Protein AF-A0A0K8VJP7-F1 (afdb_monomer_lite)

Foldseek 3Di:
DVVVVVVVVVVVVVVVVVVVVVVVVVVVVVVCCVCVVPPDPPVVLVVLVVVLVVVVVVLVVLVVVLVVLVVVLVVLVVVQVCCCPVVVDDDDVVSVVVSVVSVVVSVVSVVVSVVVVVVSVVSVVVSVVVVVVVVVVVVVCVVVVVVVVVVVLVVVLVVVVVVVVVVVVVVVVVVPDPDPDDDDDDDDDPPDPPPPVPPPPPDDDPVSVCSNPVPVPDD

pLDDT: mean 80.49, std 19.99, range [33.22, 98.81]

Sequence (219 aa):
MEVRTLRRLSQAQAVAVREDIKGTFMRIRATLLASSGTFWGSHQGDQDATRISREEELYKQEVIRLEKDLSDLEASVETLRGEVINRRTRVNMTAVEDMALVLSRASKTVAELKMKFPGLSNGLRCMLSSEMERVVREEKFLKEEPDRLESALRRCKKLTGTLVTLKRLASVQEQRLPPNEPQINEEPPRSAEISNADKFNWRWSSNFKEAITDQSQHP

Radius of gyration: 40.87 Å; chains: 1; bounding box: 101×25×108 Å

Organism: Bactrocera latifrons (NCBI:txid174628)

Secondary structure (DSSP, 8-state):
-HHHHHHHHHHHHHHHHHHHHHHHHHHHHHHHHHHHTTTTTHHHHHHHHHHHHHHHHHHHHHHHHHHHHHHHHHHHHHHHHHHHHHH-PPP-HHHHHHHHHHHHHHHHHHHHHHHHHHHHHHHHHHHHHHHHHHHHHHHHHHHHHHHHHHHHHHHHHHHHHHHHHHHHHHHHHHHHSPP-----SS---------TTTTT-----HHHHHHHHGGG---

InterPro d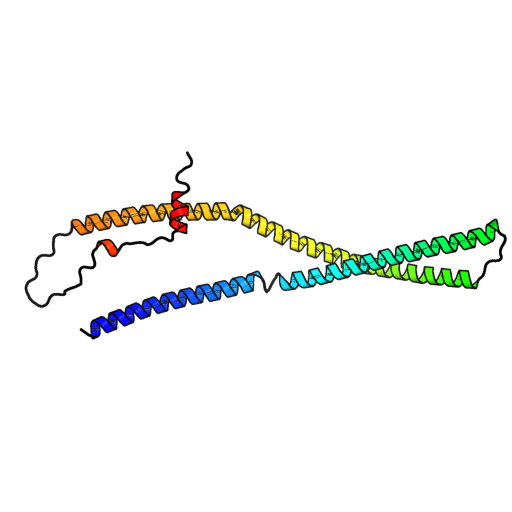omains:
  IPR051825 SRC Kinase Signaling Inhibitor [PTHR22741] (1-191)

Structure (mmCIF, N/CA/C/O backbone):
data_AF-A0A0K8VJP7-F1
#
_entry.id   AF-A0A0K8VJP7-F1
#
loop_
_atom_site.group_PDB
_atom_site.id
_atom_site.type_symbol
_atom_site.label_atom_id
_atom_site.label_alt_id
_atom_site.label_comp_id
_atom_site.label_asym_id
_atom_site.label_entity_id
_atom_site.label_seq_id
_atom_site.pdbx_PDB_ins_code
_atom_si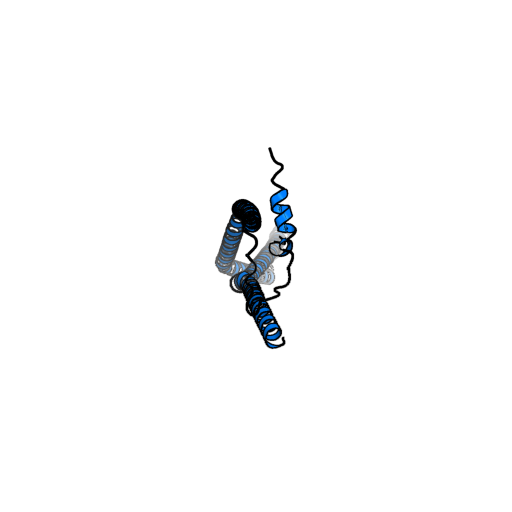te.Cartn_x
_atom_site.Cartn_y
_atom_site.Cartn_z
_atom_site.occupancy
_atom_site.B_iso_or_equiv
_atom_site.auth_seq_id
_atom_site.auth_comp_id
_atom_site.auth_asym_id
_atom_site.auth_atom_id
_atom_site.pdbx_PDB_model_num
ATOM 1 N N . MET A 1 1 ? 65.497 -11.861 -44.498 1.00 53.72 1 MET A N 1
ATOM 2 C CA . MET A 1 1 ? 64.102 -12.352 -44.357 1.00 53.72 1 MET A CA 1
ATOM 3 C C . MET A 1 1 ? 63.487 -12.032 -42.992 1.00 53.72 1 MET A C 1
ATOM 5 O O . MET A 1 1 ? 62.302 -11.729 -42.945 1.00 53.72 1 MET A O 1
ATOM 9 N N . GLU A 1 2 ? 64.272 -12.006 -41.914 1.00 59.84 2 GLU A N 1
ATOM 10 C CA . GLU A 1 2 ? 63.789 -11.867 -40.526 1.00 59.84 2 GLU A CA 1
ATOM 11 C C . GLU A 1 2 ? 63.181 -10.499 -40.166 1.00 59.84 2 GLU A C 1
ATOM 13 O O . GLU A 1 2 ? 62.204 -10.416 -39.432 1.00 59.84 2 GLU A O 1
ATOM 18 N N . VAL A 1 3 ? 63.682 -9.395 -40.727 1.00 61.06 3 VAL A N 1
ATOM 19 C CA . VAL A 1 3 ? 63.168 -8.049 -40.392 1.00 61.06 3 VAL A CA 1
ATOM 20 C C . VAL A 1 3 ? 61.737 -7.824 -40.910 1.00 61.06 3 VAL A C 1
ATOM 22 O O . VAL A 1 3 ? 60.934 -7.133 -40.284 1.00 61.06 3 VAL A O 1
ATOM 25 N N . ARG A 1 4 ? 61.379 -8.433 -42.049 1.00 64.44 4 ARG A N 1
ATOM 26 C CA . ARG A 1 4 ? 60.028 -8.331 -42.631 1.00 64.44 4 ARG A CA 1
ATOM 27 C C . ARG A 1 4 ? 59.019 -9.190 -41.868 1.00 64.44 4 ARG A C 1
ATOM 29 O O . ARG A 1 4 ? 57.892 -8.747 -41.653 1.00 64.44 4 ARG A O 1
ATOM 36 N N . THR A 1 5 ? 59.424 -10.379 -41.422 1.00 72.56 5 THR A N 1
ATOM 37 C CA . THR A 1 5 ? 58.590 -11.234 -40.566 1.00 72.56 5 THR A CA 1
ATOM 38 C C . THR A 1 5 ? 58.377 -10.595 -39.195 1.00 72.56 5 THR A C 1
ATOM 40 O O . THR A 1 5 ? 57.237 -10.556 -38.733 1.00 72.56 5 THR A O 1
ATOM 43 N N . LEU A 1 6 ? 59.413 -9.982 -38.612 1.00 73.75 6 LEU A N 1
ATOM 44 C CA . LEU A 1 6 ? 59.322 -9.217 -37.362 1.00 73.75 6 LEU A CA 1
ATOM 45 C C . LEU A 1 6 ? 58.349 -8.035 -37.461 1.00 73.75 6 LEU A C 1
ATOM 47 O O . LEU A 1 6 ? 57.495 -7.866 -36.594 1.00 73.75 6 LEU A O 1
ATOM 51 N N . ARG A 1 7 ? 58.408 -7.243 -38.540 1.00 75.25 7 ARG A N 1
ATOM 52 C CA . ARG A 1 7 ? 57.467 -6.125 -38.749 1.00 75.25 7 ARG A CA 1
ATOM 53 C C . ARG A 1 7 ? 56.023 -6.596 -38.908 1.00 75.25 7 ARG A C 1
ATOM 55 O O . ARG A 1 7 ? 55.122 -5.984 -38.342 1.00 75.25 7 ARG A O 1
ATOM 62 N N . ARG A 1 8 ? 55.795 -7.695 -39.635 1.00 72.81 8 ARG A N 1
ATOM 63 C CA . ARG A 1 8 ? 54.450 -8.260 -39.814 1.00 72.81 8 ARG A CA 1
ATOM 64 C C . ARG A 1 8 ? 53.894 -8.816 -38.505 1.00 72.81 8 ARG A C 1
ATOM 66 O O . ARG A 1 8 ? 52.719 -8.613 -38.215 1.00 72.81 8 ARG A O 1
ATOM 73 N N . LEU A 1 9 ? 54.742 -9.469 -37.710 1.00 73.06 9 LEU A N 1
ATOM 74 C CA . LEU A 1 9 ? 54.385 -9.955 -36.380 1.00 73.06 9 LEU A CA 1
ATOM 75 C C . LEU A 1 9 ? 54.037 -8.791 -35.443 1.00 73.06 9 LEU A C 1
ATOM 77 O O . LEU A 1 9 ? 52.988 -8.822 -34.810 1.00 73.06 9 LEU A O 1
ATOM 81 N N . SER A 1 10 ? 54.847 -7.730 -35.433 1.00 80.81 10 SER A N 1
ATOM 82 C CA . SER A 1 10 ? 54.595 -6.519 -34.642 1.00 80.81 10 SER A CA 1
ATOM 83 C C . SER A 1 10 ? 53.299 -5.808 -35.054 1.00 80.81 10 SER A C 1
ATOM 85 O O . SER A 1 10 ? 52.503 -5.423 -34.199 1.00 80.81 10 SER A O 1
ATOM 87 N N . GLN A 1 11 ? 53.024 -5.687 -36.356 1.00 76.62 11 GLN A N 1
ATOM 88 C CA . GLN A 1 11 ? 51.788 -5.071 -36.845 1.00 76.62 11 GLN A CA 1
ATOM 89 C C . GLN A 1 11 ? 50.550 -5.917 -36.512 1.00 76.62 11 GLN A C 1
ATOM 91 O O . GLN A 1 11 ? 49.524 -5.360 -36.117 1.00 76.62 11 GLN A O 1
ATOM 96 N N . ALA A 1 12 ? 50.645 -7.245 -36.627 1.00 75.44 12 ALA A N 1
ATOM 97 C CA . ALA A 1 12 ? 49.579 -8.164 -36.234 1.00 75.44 12 ALA A CA 1
ATOM 98 C C . ALA A 1 12 ? 49.318 -8.110 -34.721 1.00 75.44 12 ALA A C 1
ATOM 100 O O . ALA A 1 12 ? 48.164 -8.010 -34.307 1.00 75.44 12 ALA A O 1
ATOM 101 N N . GLN A 1 13 ? 50.377 -8.072 -33.907 1.00 74.25 13 GLN A N 1
ATOM 102 C CA . GLN A 1 13 ? 50.275 -7.853 -32.464 1.00 74.25 13 GLN A CA 1
ATOM 103 C C . GLN A 1 13 ? 49.615 -6.505 -32.149 1.00 74.25 13 GLN A C 1
ATOM 105 O O . GLN A 1 13 ? 48.711 -6.453 -31.326 1.00 74.25 13 GLN A O 1
ATOM 110 N N . ALA A 1 14 ? 49.975 -5.425 -32.848 1.00 79.00 14 ALA A N 1
ATOM 111 C CA . ALA A 1 14 ? 49.369 -4.112 -32.630 1.00 79.00 14 ALA A CA 1
ATOM 112 C C . ALA A 1 14 ? 47.869 -4.067 -32.983 1.00 79.00 14 ALA A C 1
ATOM 114 O O . ALA A 1 14 ? 47.107 -3.346 -32.340 1.00 79.00 14 ALA A O 1
ATOM 115 N N . VAL A 1 15 ? 47.428 -4.811 -34.004 1.00 77.19 15 VAL A N 1
ATOM 116 C CA . VAL A 1 15 ? 45.999 -4.948 -34.337 1.00 77.19 15 VAL A CA 1
ATOM 117 C C . VAL A 1 15 ? 45.275 -5.763 -33.267 1.00 77.19 15 VAL A C 1
ATOM 119 O O . VAL A 1 15 ? 44.234 -5.315 -32.794 1.00 77.19 15 VAL A O 1
ATOM 122 N N . ALA A 1 16 ? 45.841 -6.900 -32.854 1.00 78.06 16 ALA A N 1
ATOM 123 C CA . ALA A 1 16 ? 45.273 -7.744 -31.803 1.00 78.06 16 ALA A CA 1
ATOM 124 C C . ALA A 1 16 ? 45.102 -6.963 -30.492 1.00 78.06 16 ALA A C 1
ATOM 126 O O . ALA A 1 16 ? 44.007 -6.918 -29.943 1.00 78.06 16 ALA A O 1
ATOM 127 N N . VAL A 1 17 ? 46.132 -6.217 -30.080 1.00 82.81 17 VAL A N 1
ATOM 128 C CA . VAL A 1 17 ? 46.088 -5.351 -28.893 1.00 82.81 17 VAL A CA 1
ATOM 129 C C . VAL A 1 17 ? 44.978 -4.301 -28.999 1.00 82.81 17 VAL A C 1
ATOM 131 O O . VAL A 1 17 ? 44.272 -4.055 -28.024 1.00 82.81 17 VAL A O 1
ATOM 134 N N . ARG A 1 18 ? 44.764 -3.683 -30.170 1.00 82.12 18 ARG A N 1
ATOM 135 C CA . ARG A 1 18 ? 43.674 -2.703 -30.346 1.00 82.12 18 ARG A CA 1
ATOM 136 C C . ARG A 1 18 ? 42.287 -3.330 -30.214 1.00 82.12 18 ARG A C 1
ATOM 138 O O . ARG A 1 18 ? 41.394 -2.687 -29.663 1.00 82.12 18 ARG A O 1
ATOM 145 N N . GLU A 1 19 ? 42.098 -4.542 -30.717 1.00 85.06 19 GLU A N 1
ATOM 146 C CA . GLU A 1 19 ? 40.823 -5.253 -30.593 1.00 85.06 19 GLU A CA 1
ATOM 147 C C . GLU A 1 19 ? 40.594 -5.760 -29.163 1.00 85.06 19 GLU A C 1
ATOM 149 O O . GLU A 1 19 ? 39.488 -5.611 -28.643 1.00 85.06 19 GLU A O 1
ATOM 154 N N . ASP A 1 20 ? 41.640 -6.210 -28.469 1.00 83.62 20 ASP A N 1
ATOM 155 C CA . ASP A 1 20 ? 41.572 -6.568 -27.048 1.00 83.62 20 ASP A CA 1
ATOM 156 C C . ASP A 1 20 ? 41.228 -5.358 -26.168 1.00 83.62 20 ASP A C 1
ATOM 158 O O . ASP A 1 20 ? 40.404 -5.462 -25.255 1.00 83.62 20 ASP A O 1
ATOM 162 N N . ILE A 1 21 ? 41.787 -4.179 -26.471 1.00 88.50 21 ILE A N 1
ATOM 163 C CA . ILE A 1 21 ? 41.443 -2.921 -25.790 1.00 88.50 21 ILE A CA 1
ATOM 164 C C . ILE A 1 21 ? 39.969 -2.571 -26.023 1.00 88.50 21 ILE A C 1
ATOM 166 O O . ILE A 1 21 ? 39.260 -2.256 -25.066 1.00 88.50 21 ILE A O 1
ATOM 170 N N . LYS A 1 22 ? 39.472 -2.658 -27.264 1.00 83.62 22 LYS A N 1
ATOM 171 C CA . LYS A 1 22 ? 38.049 -2.414 -27.566 1.00 83.62 22 LYS A CA 1
ATOM 172 C C . LYS A 1 22 ? 37.135 -3.425 -26.876 1.00 83.62 22 LYS A C 1
ATOM 174 O O . LYS A 1 22 ? 36.108 -3.029 -26.329 1.00 83.62 22 LYS A O 1
ATOM 179 N N . GLY A 1 23 ? 37.502 -4.705 -26.872 1.00 84.69 23 GLY A N 1
ATOM 180 C CA . GLY A 1 23 ? 36.764 -5.766 -26.189 1.00 84.69 23 GLY A CA 1
ATOM 181 C C . GLY A 1 23 ? 36.727 -5.554 -24.676 1.00 84.69 23 GLY A C 1
ATOM 182 O O . GLY A 1 23 ? 35.675 -5.697 -24.053 1.00 84.69 23 GLY A O 1
ATOM 183 N N . THR A 1 24 ? 37.844 -5.122 -24.091 1.00 88.25 24 THR A N 1
ATOM 184 C CA . THR A 1 24 ? 37.936 -4.761 -22.671 1.00 88.25 24 THR A CA 1
ATOM 185 C C . THR A 1 24 ? 37.097 -3.525 -22.362 1.00 88.25 24 THR A C 1
ATOM 187 O O . THR A 1 24 ? 36.350 -3.535 -21.391 1.00 88.25 24 THR A O 1
ATOM 190 N N . PHE A 1 25 ? 37.125 -2.498 -23.215 1.00 82.25 25 PHE A N 1
ATOM 191 C CA . PHE A 1 25 ? 36.279 -1.312 -23.074 1.00 82.25 25 PHE A CA 1
ATOM 192 C C . PHE A 1 25 ? 34.788 -1.658 -23.153 1.00 82.25 25 PHE A C 1
ATOM 194 O O . PHE A 1 25 ? 34.009 -1.206 -22.319 1.00 82.25 25 PHE A O 1
ATOM 201 N N . MET A 1 26 ? 34.389 -2.500 -24.109 1.00 82.19 26 MET A N 1
ATOM 202 C CA . MET A 1 26 ? 33.021 -3.015 -24.219 1.00 82.19 26 MET A CA 1
ATOM 203 C C . MET A 1 26 ? 32.618 -3.805 -22.972 1.00 82.19 26 MET A C 1
ATOM 205 O O . MET A 1 26 ? 31.507 -3.631 -22.488 1.00 82.19 26 MET A O 1
ATOM 209 N N . ARG A 1 27 ? 33.518 -4.628 -22.419 1.00 80.31 27 ARG A N 1
ATOM 210 C CA . ARG A 1 27 ? 33.272 -5.398 -21.192 1.00 80.31 27 ARG A CA 1
ATOM 211 C C . ARG A 1 27 ? 33.138 -4.489 -19.971 1.00 80.31 27 ARG A C 1
ATOM 213 O O . ARG A 1 27 ? 32.176 -4.634 -19.235 1.00 80.31 27 ARG A O 1
ATOM 220 N N . ILE A 1 28 ? 34.033 -3.514 -19.804 1.00 82.25 28 ILE A N 1
ATOM 221 C CA . ILE A 1 28 ? 33.954 -2.495 -18.745 1.00 82.25 28 ILE A CA 1
ATOM 222 C C . ILE A 1 28 ? 32.648 -1.715 -18.873 1.00 82.25 28 ILE A C 1
ATOM 224 O O . ILE A 1 28 ? 31.934 -1.557 -17.892 1.00 82.25 28 ILE A O 1
ATOM 228 N N . ARG A 1 29 ? 32.298 -1.274 -20.084 1.00 79.69 29 ARG A N 1
ATOM 229 C CA . ARG A 1 29 ? 31.047 -0.570 -20.355 1.00 79.69 29 ARG A CA 1
ATOM 230 C C . ARG A 1 29 ? 29.833 -1.455 -20.069 1.00 79.69 29 ARG A C 1
ATOM 232 O O . ARG A 1 29 ? 28.900 -0.975 -19.448 1.00 79.69 29 ARG A O 1
ATOM 239 N N . ALA A 1 30 ? 29.840 -2.729 -20.452 1.00 75.00 30 ALA A N 1
ATOM 240 C CA . ALA A 1 30 ? 28.761 -3.668 -20.147 1.00 75.00 30 ALA A CA 1
ATOM 241 C C . ALA A 1 30 ? 28.621 -3.905 -18.637 1.00 75.00 30 ALA A C 1
ATOM 243 O O . ALA A 1 30 ? 27.511 -3.833 -18.124 1.00 75.00 30 ALA A O 1
ATOM 244 N N . THR A 1 31 ? 29.726 -4.093 -17.910 1.00 78.62 31 THR A N 1
ATOM 245 C CA . THR A 1 31 ? 29.728 -4.210 -16.444 1.00 78.62 31 THR A CA 1
ATOM 246 C C . THR A 1 31 ? 29.253 -2.918 -15.781 1.00 78.62 31 THR A C 1
ATOM 248 O O . THR A 1 31 ? 28.459 -2.969 -14.849 1.00 78.62 31 THR A O 1
ATOM 251 N N . LEU A 1 32 ? 29.674 -1.753 -16.282 1.00 73.50 32 LEU A N 1
ATOM 252 C CA . LEU A 1 32 ? 29.217 -0.452 -15.797 1.00 73.50 32 LEU A CA 1
ATOM 253 C C . LEU A 1 32 ? 27.748 -0.201 -16.119 1.00 73.50 32 LEU A C 1
ATOM 255 O O . LEU A 1 32 ? 27.087 0.384 -15.281 1.00 73.50 32 LEU A O 1
ATOM 259 N N . LEU A 1 33 ? 27.210 -0.626 -17.266 1.00 70.38 33 LEU A N 1
ATOM 260 C CA . LEU A 1 33 ? 25.776 -0.520 -17.559 1.00 70.38 33 LEU A CA 1
ATOM 261 C C . LEU A 1 33 ? 24.951 -1.537 -16.760 1.00 70.38 33 LEU A C 1
ATOM 263 O O . LEU A 1 33 ? 23.894 -1.174 -16.262 1.00 70.38 33 LEU A O 1
ATOM 267 N N . ALA A 1 34 ? 25.435 -2.767 -16.578 1.00 63.66 34 ALA A N 1
ATOM 268 C CA . ALA A 1 34 ? 24.793 -3.769 -15.724 1.00 63.66 34 ALA A CA 1
ATOM 269 C C . ALA A 1 34 ? 24.780 -3.327 -14.250 1.00 63.66 34 ALA A C 1
ATOM 271 O O . ALA A 1 34 ? 23.805 -3.545 -13.535 1.00 63.66 34 ALA A O 1
ATOM 272 N N . SER A 1 35 ? 25.842 -2.644 -13.815 1.00 55.84 35 SER A N 1
ATOM 273 C CA . SER A 1 35 ? 25.933 -2.025 -12.495 1.00 55.84 35 SER A CA 1
ATOM 274 C C . SER A 1 35 ? 25.093 -0.740 -12.419 1.00 55.84 35 SER A C 1
ATOM 276 O O . SER A 1 35 ? 24.285 -0.593 -11.516 1.00 55.84 35 SER A O 1
ATOM 278 N N . SER A 1 36 ? 25.164 0.164 -13.397 1.00 50.22 36 SER A N 1
ATOM 279 C CA . SER A 1 36 ? 24.475 1.470 -13.365 1.00 50.22 36 SER A CA 1
ATOM 280 C C . SER A 1 36 ? 22.973 1.387 -13.638 1.00 50.22 36 SER A C 1
ATOM 282 O O . SER A 1 36 ? 22.233 2.227 -13.139 1.00 50.22 36 SER A O 1
ATOM 284 N N . GLY A 1 37 ? 22.508 0.380 -14.382 1.00 49.81 37 GLY A N 1
ATOM 285 C CA . GLY A 1 37 ? 21.081 0.111 -14.586 1.00 49.81 37 GLY A CA 1
ATOM 286 C C . GLY A 1 37 ? 20.385 -0.472 -13.353 1.00 49.81 37 GLY A C 1
ATOM 287 O O . GLY A 1 37 ? 19.165 -0.414 -13.270 1.00 49.81 37 GLY A O 1
ATOM 288 N N . THR A 1 38 ? 21.155 -0.974 -12.379 1.00 51.88 38 THR A N 1
ATOM 289 C CA . THR A 1 38 ? 20.629 -1.752 -11.243 1.00 51.88 38 THR A CA 1
ATOM 290 C C . THR A 1 38 ? 20.987 -1.146 -9.874 1.00 51.88 38 THR A C 1
ATOM 292 O O . THR A 1 38 ? 20.250 -1.320 -8.910 1.00 51.88 38 THR A O 1
ATOM 295 N N . PHE A 1 39 ? 22.087 -0.394 -9.750 1.00 45.75 39 PHE A N 1
ATOM 296 C CA . PHE A 1 39 ? 22.708 -0.118 -8.444 1.00 45.75 39 PHE A CA 1
ATOM 297 C C . PHE A 1 39 ? 22.295 1.201 -7.764 1.00 45.75 39 PHE A C 1
ATOM 299 O O . PHE A 1 39 ? 22.153 1.212 -6.548 1.00 45.75 39 PHE A O 1
ATOM 306 N N . TRP A 1 40 ? 22.053 2.300 -8.489 1.00 46.91 40 TRP A N 1
ATOM 307 C CA . TRP A 1 40 ? 21.884 3.617 -7.836 1.00 46.91 40 TRP A CA 1
ATOM 308 C C . TRP A 1 40 ? 20.430 4.087 -7.659 1.00 46.91 40 TRP A C 1
ATOM 310 O O . TRP A 1 40 ? 20.172 4.923 -6.802 1.00 46.91 40 TRP A O 1
ATOM 320 N N . GLY A 1 41 ? 19.478 3.555 -8.436 1.00 46.66 41 GLY A N 1
ATOM 321 C CA . GLY A 1 41 ? 18.056 3.938 -8.357 1.00 46.66 41 GLY A CA 1
ATOM 322 C C . GLY A 1 41 ? 17.123 2.825 -7.875 1.00 46.66 41 GLY A C 1
ATOM 323 O O . GLY A 1 41 ? 16.169 3.093 -7.153 1.00 46.66 41 GLY A O 1
ATOM 324 N N . SER A 1 42 ? 17.419 1.568 -8.226 1.00 51.41 42 SER A N 1
ATOM 325 C CA . SER A 1 42 ? 16.519 0.441 -7.948 1.00 51.41 42 SER A CA 1
ATOM 326 C C . SER A 1 42 ? 16.663 -0.101 -6.523 1.00 51.41 42 SER A C 1
ATOM 328 O O . SER A 1 42 ? 15.661 -0.375 -5.882 1.00 51.41 42 SER A O 1
ATOM 330 N N . HIS A 1 43 ? 17.882 -0.196 -5.977 1.00 51.53 43 HIS A N 1
ATOM 331 C CA . HIS A 1 43 ? 18.110 -0.765 -4.637 1.00 51.53 43 HIS A CA 1
ATOM 332 C C . HIS A 1 43 ? 17.634 0.113 -3.472 1.00 51.53 43 HIS A C 1
ATOM 334 O O . HIS A 1 43 ? 17.320 -0.414 -2.404 1.00 51.53 43 HIS A O 1
ATOM 340 N N . GLN A 1 44 ? 17.610 1.437 -3.651 1.00 54.38 44 GLN A N 1
ATOM 341 C CA . GLN A 1 44 ? 17.095 2.367 -2.644 1.00 54.38 44 GLN A CA 1
ATOM 342 C C . GLN A 1 44 ? 15.557 2.343 -2.647 1.00 54.38 44 GLN A C 1
ATOM 344 O O . GLN A 1 44 ? 14.947 2.171 -1.596 1.00 54.38 44 GLN A O 1
ATOM 349 N N . GLY A 1 45 ? 14.945 2.410 -3.838 1.00 62.75 45 GLY A N 1
ATOM 350 C CA . GLY A 1 45 ? 13.493 2.315 -4.009 1.00 62.75 45 GLY A CA 1
ATOM 351 C C . GLY A 1 45 ? 12.918 0.969 -3.565 1.00 62.75 45 GLY A C 1
ATOM 352 O O . GLY A 1 45 ? 11.875 0.947 -2.924 1.00 62.75 45 GLY A O 1
ATOM 353 N N . ASP A 1 46 ? 13.621 -0.136 -3.818 1.00 68.62 46 ASP A N 1
ATOM 354 C CA . ASP A 1 46 ? 13.182 -1.489 -3.445 1.00 68.62 46 ASP A CA 1
ATOM 355 C C . ASP A 1 46 ? 13.244 -1.738 -1.923 1.00 68.62 46 ASP A C 1
ATOM 357 O O . ASP A 1 46 ? 12.345 -2.340 -1.330 1.00 68.62 46 ASP A O 1
ATOM 361 N N . GLN A 1 47 ? 14.258 -1.191 -1.242 1.00 77.00 47 GLN A N 1
ATOM 362 C CA . GLN A 1 47 ? 14.338 -1.239 0.223 1.00 77.00 47 GLN A CA 1
ATOM 363 C C . GLN A 1 47 ? 13.265 -0.373 0.890 1.00 77.00 47 GLN A C 1
ATOM 365 O O . GLN A 1 47 ? 12.613 -0.825 1.837 1.00 77.00 47 GLN A O 1
ATOM 370 N N . ASP A 1 48 ? 13.049 0.846 0.391 1.00 80.31 48 ASP A N 1
ATOM 371 C CA . ASP A 1 48 ? 11.990 1.725 0.890 1.00 80.31 48 ASP A CA 1
ATOM 372 C C . ASP A 1 48 ? 10.595 1.143 0.599 1.00 80.31 48 ASP A C 1
ATOM 374 O O . ASP A 1 48 ? 9.715 1.197 1.464 1.00 80.31 48 ASP A O 1
ATOM 378 N N . ALA A 1 49 ? 10.408 0.498 -0.557 1.00 86.56 49 ALA A N 1
ATOM 379 C CA . ALA A 1 49 ? 9.184 -0.218 -0.906 1.00 86.56 49 ALA A CA 1
ATOM 380 C C . ALA A 1 49 ? 8.914 -1.389 0.045 1.00 86.56 49 ALA A C 1
ATOM 382 O O . ALA A 1 49 ? 7.821 -1.504 0.607 1.00 86.56 49 ALA A O 1
ATOM 383 N N . THR A 1 50 ? 9.936 -2.205 0.308 1.00 88.94 50 THR A N 1
ATOM 384 C CA . THR A 1 50 ? 9.858 -3.322 1.259 1.00 88.94 50 THR A CA 1
ATOM 385 C C . THR A 1 50 ? 9.523 -2.836 2.672 1.00 88.94 50 THR A C 1
ATOM 387 O O . THR A 1 50 ? 8.730 -3.468 3.378 1.00 88.94 50 THR A O 1
ATOM 390 N N . ARG A 1 51 ? 10.094 -1.702 3.105 1.00 93.00 51 ARG A N 1
ATOM 391 C CA . ARG A 1 51 ? 9.791 -1.109 4.416 1.00 93.00 51 ARG A CA 1
ATOM 392 C C . ARG A 1 51 ? 8.332 -0.674 4.507 1.00 93.00 51 ARG A C 1
ATOM 394 O O . ARG A 1 51 ? 7.646 -1.070 5.445 1.00 93.00 51 ARG A O 1
ATOM 401 N N . ILE A 1 52 ? 7.859 0.107 3.538 1.00 94.50 52 ILE A N 1
ATOM 402 C CA . ILE A 1 52 ? 6.488 0.634 3.533 1.00 94.50 52 ILE A CA 1
ATOM 403 C C . ILE A 1 52 ? 5.467 -0.507 3.433 1.00 94.50 52 ILE A C 1
ATOM 405 O O . ILE A 1 52 ? 4.462 -0.481 4.137 1.00 94.50 52 ILE A O 1
ATOM 409 N N . SER A 1 53 ? 5.735 -1.541 2.631 1.00 93.38 53 SER A N 1
ATOM 410 C CA . SER A 1 53 ? 4.861 -2.719 2.539 1.00 93.38 53 SER A CA 1
ATOM 411 C C . SER A 1 53 ? 4.768 -3.475 3.873 1.00 93.38 53 SER A C 1
ATOM 413 O O . SER A 1 53 ? 3.685 -3.887 4.288 1.00 93.38 53 SER A O 1
ATOM 415 N N . ARG A 1 54 ? 5.877 -3.586 4.617 1.00 96.38 54 ARG A N 1
ATOM 416 C CA . ARG A 1 54 ? 5.859 -4.147 5.977 1.00 96.38 54 ARG A CA 1
ATOM 417 C C . ARG A 1 54 ? 5.053 -3.282 6.948 1.00 96.38 54 ARG A C 1
ATOM 419 O O . ARG A 1 54 ? 4.307 -3.821 7.760 1.00 96.38 54 ARG A O 1
ATOM 426 N N . GLU A 1 55 ? 5.218 -1.962 6.896 1.00 96.62 55 GLU A N 1
ATOM 427 C CA . GLU A 1 55 ? 4.441 -1.030 7.723 1.00 96.62 55 GLU A CA 1
ATOM 428 C C . GLU A 1 55 ? 2.940 -1.111 7.410 1.00 96.62 55 GLU A C 1
ATOM 430 O O . GLU A 1 55 ? 2.124 -1.065 8.331 1.00 96.62 55 GLU A O 1
ATOM 435 N N . GLU A 1 56 ? 2.577 -1.288 6.137 1.00 97.81 56 GLU A N 1
ATOM 436 C CA . GLU A 1 56 ? 1.199 -1.509 5.698 1.00 97.81 56 GLU A CA 1
ATOM 437 C C . GLU A 1 56 ? 0.612 -2.791 6.294 1.00 97.81 56 GLU A C 1
ATOM 439 O O . GLU A 1 56 ? -0.493 -2.769 6.837 1.00 97.81 56 GLU A O 1
ATOM 444 N N . GLU A 1 57 ? 1.354 -3.895 6.232 1.00 97.94 57 GLU A N 1
ATOM 445 C CA . GLU A 1 57 ? 0.909 -5.177 6.777 1.00 97.94 57 GLU A CA 1
ATOM 446 C C . GLU A 1 57 ? 0.726 -5.110 8.299 1.00 97.94 57 GLU A C 1
ATOM 448 O O . GLU A 1 57 ? -0.310 -5.519 8.823 1.00 97.94 57 GLU A O 1
ATOM 453 N N . LEU A 1 58 ? 1.682 -4.508 9.013 1.00 98.00 58 LEU A N 1
ATOM 454 C CA . LEU A 1 58 ? 1.555 -4.283 10.454 1.00 98.00 58 LEU A CA 1
ATOM 455 C C . LEU A 1 58 ? 0.337 -3.412 10.776 1.00 98.00 58 LEU A C 1
ATOM 457 O O . LEU A 1 58 ? -0.424 -3.737 11.682 1.00 98.00 58 LEU A O 1
ATOM 461 N N . TYR A 1 59 ? 0.113 -2.333 10.023 1.00 98.62 59 TYR A N 1
ATOM 462 C CA . TYR A 1 59 ? -1.063 -1.483 10.202 1.00 98.62 59 TYR A CA 1
ATOM 463 C C . TYR A 1 59 ? -2.371 -2.270 10.030 1.00 98.62 59 TYR A C 1
ATOM 465 O O . TYR A 1 59 ? -3.265 -2.152 10.868 1.00 98.62 59 TYR A O 1
ATOM 473 N N . LYS A 1 60 ? -2.475 -3.109 8.990 1.00 98.44 60 LYS A N 1
ATOM 474 C CA . LYS A 1 60 ? -3.651 -3.963 8.746 1.00 98.44 60 LYS A CA 1
ATOM 475 C C . LYS A 1 60 ? -3.885 -4.953 9.884 1.00 98.44 60 LYS A C 1
ATOM 477 O O . LYS A 1 60 ? -5.015 -5.086 10.346 1.00 98.44 60 LYS A O 1
ATOM 482 N N . GLN A 1 61 ? -2.832 -5.606 10.370 1.00 98.56 61 GLN A N 1
ATOM 483 C CA . GLN A 1 61 ? -2.931 -6.547 11.489 1.00 98.56 61 GLN A CA 1
ATOM 484 C C . GLN A 1 61 ? -3.407 -5.867 12.777 1.00 98.56 61 GLN A C 1
ATOM 486 O O . GLN A 1 61 ? -4.255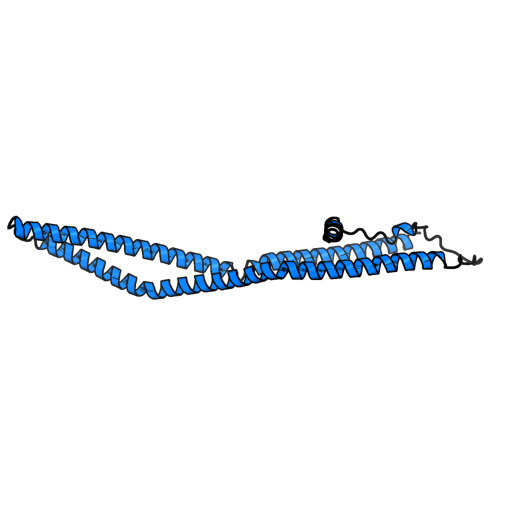 -6.410 13.486 1.00 98.56 61 GLN A O 1
ATOM 491 N N . GLU A 1 62 ? -2.904 -4.666 13.067 1.00 98.31 62 GLU A N 1
ATOM 492 C CA . GLU A 1 62 ? -3.337 -3.879 14.223 1.00 98.31 62 GLU A CA 1
ATOM 493 C C . GLU A 1 62 ? -4.814 -3.467 14.119 1.00 98.31 62 GLU A C 1
ATOM 495 O O . GLU A 1 62 ? -5.527 -3.528 15.120 1.00 98.31 62 GLU A O 1
ATOM 500 N N . VAL A 1 63 ? -5.289 -3.101 12.921 1.00 98.62 63 VAL A N 1
ATOM 501 C CA . VAL A 1 63 ? -6.712 -2.809 12.665 1.00 98.62 63 VAL A CA 1
ATOM 502 C C . VAL A 1 63 ? -7.573 -4.052 12.895 1.00 98.62 63 VAL A C 1
ATOM 504 O O . VAL A 1 63 ? -8.532 -3.978 13.655 1.00 98.62 63 VAL A O 1
ATOM 507 N N . ILE A 1 64 ? -7.202 -5.201 12.322 1.00 98.62 64 ILE A N 1
ATOM 508 C CA . ILE A 1 64 ? -7.951 -6.460 12.484 1.00 98.62 64 ILE A CA 1
ATOM 509 C C . ILE A 1 64 ? -8.047 -6.852 13.963 1.00 98.62 64 ILE A C 1
ATOM 511 O O . ILE A 1 64 ? -9.111 -7.249 14.442 1.00 98.62 64 ILE A O 1
ATOM 515 N N . ARG A 1 65 ? -6.943 -6.735 14.712 1.00 98.50 65 ARG A N 1
ATOM 516 C CA . ARG A 1 65 ? -6.945 -7.041 16.147 1.00 98.50 65 ARG A CA 1
ATOM 517 C C . ARG A 1 65 ? -7.838 -6.077 16.923 1.00 98.50 65 ARG A C 1
ATOM 519 O O . ARG A 1 65 ? -8.603 -6.527 17.765 1.00 98.50 65 ARG A O 1
ATOM 526 N N . LEU A 1 66 ? -7.775 -4.783 16.617 1.00 98.69 66 LEU A N 1
ATOM 527 C CA . LEU A 1 66 ? -8.640 -3.777 17.229 1.00 98.69 66 LEU A CA 1
ATOM 528 C C . LEU A 1 66 ? -10.128 -4.061 16.964 1.00 98.69 66 LEU A C 1
ATOM 530 O O . LEU A 1 66 ? -10.930 -3.989 17.890 1.00 98.69 66 LEU A O 1
ATOM 534 N N . GLU A 1 67 ? -10.502 -4.391 15.726 1.00 98.69 67 GLU A N 1
ATOM 535 C CA . GLU A 1 67 ? -11.884 -4.740 15.366 1.00 98.69 67 GLU A CA 1
ATOM 536 C C . GLU A 1 67 ? -12.370 -5.975 16.131 1.00 98.69 67 GLU A C 1
ATOM 538 O O . GLU A 1 67 ? -13.502 -6.004 16.622 1.00 98.69 67 GLU A O 1
ATOM 543 N N . LYS A 1 68 ? -11.494 -6.972 16.291 1.00 98.44 68 LYS A N 1
ATOM 544 C CA . LYS A 1 68 ? -11.773 -8.151 17.109 1.00 98.44 68 LYS A CA 1
ATOM 545 C C . LYS A 1 68 ? -11.965 -7.794 18.586 1.00 98.44 68 LYS A C 1
ATOM 547 O O . LYS A 1 68 ? -12.968 -8.201 19.164 1.00 98.44 68 LYS A O 1
ATOM 552 N N . ASP A 1 69 ? -11.049 -7.025 19.171 1.00 98.12 69 ASP A N 1
ATOM 553 C CA . ASP A 1 69 ? -11.119 -6.615 20.578 1.00 98.12 69 ASP A CA 1
ATOM 554 C C . ASP A 1 69 ? -12.409 -5.826 20.864 1.00 98.12 69 ASP A C 1
ATOM 556 O O . ASP A 1 69 ? -13.048 -6.030 21.897 1.00 98.12 69 ASP A O 1
ATOM 560 N N . LEU A 1 70 ? -12.824 -4.955 19.937 1.00 98.75 70 LEU A N 1
ATOM 561 C CA . LEU A 1 70 ? -14.083 -4.214 20.036 1.00 98.75 70 LEU A CA 1
ATOM 562 C C . LEU A 1 70 ? -15.302 -5.133 19.918 1.00 98.75 70 LEU A C 1
ATOM 564 O O . LEU A 1 70 ? -16.208 -5.023 20.739 1.00 98.75 70 LEU A O 1
ATOM 568 N N . SER A 1 71 ? -15.305 -6.070 18.968 1.00 98.69 71 SER A N 1
ATOM 569 C CA . SER A 1 71 ? -16.408 -7.029 18.797 1.00 98.69 71 SER A CA 1
ATOM 570 C C . SER A 1 71 ? -16.597 -7.912 20.038 1.00 98.69 71 SER A C 1
ATOM 572 O O . SER A 1 71 ? -17.716 -8.107 20.518 1.00 98.69 71 SER A O 1
ATOM 574 N N . ASP A 1 72 ? -15.495 -8.422 20.594 1.00 98.56 72 ASP A N 1
ATOM 575 C CA . ASP A 1 72 ? -15.507 -9.261 21.797 1.00 98.56 72 ASP A CA 1
ATOM 576 C C . ASP A 1 72 ? -15.970 -8.448 23.031 1.00 98.56 72 ASP A C 1
ATOM 578 O O . ASP A 1 72 ? -16.713 -8.949 23.887 1.00 98.56 72 ASP A O 1
ATOM 582 N N . LEU A 1 73 ? -15.590 -7.165 23.107 1.00 98.69 73 LEU A N 1
ATOM 583 C CA . LEU A 1 73 ? -16.042 -6.243 24.150 1.00 98.69 73 LEU A CA 1
ATOM 584 C C . LEU A 1 73 ? -17.538 -5.923 24.034 1.00 98.69 73 LEU A C 1
ATOM 586 O O . LEU A 1 73 ? -18.244 -5.980 25.039 1.00 98.69 73 LEU A O 1
ATOM 590 N N . GLU A 1 74 ? -18.036 -5.626 22.834 1.00 98.75 74 GLU A N 1
ATOM 591 C CA . GLU A 1 74 ? -19.459 -5.381 22.566 1.00 98.75 74 GLU A CA 1
ATOM 592 C C . GLU A 1 74 ? -20.317 -6.579 22.988 1.00 98.75 74 GLU A C 1
ATOM 594 O O . GLU A 1 74 ? -21.317 -6.409 23.691 1.00 98.75 74 GLU A O 1
ATOM 599 N N . ALA A 1 75 ? -19.889 -7.799 22.648 1.00 98.50 75 ALA A N 1
ATOM 600 C CA . ALA A 1 75 ? -20.564 -9.027 23.062 1.00 98.50 75 ALA A CA 1
ATOM 601 C C . ALA A 1 75 ? -20.570 -9.210 24.592 1.00 98.50 75 ALA A C 1
ATOM 603 O O . ALA A 1 75 ? -21.586 -9.607 25.174 1.00 98.50 75 ALA A O 1
ATOM 604 N N . SER A 1 76 ? -19.456 -8.892 25.257 1.00 97.62 76 SER A N 1
ATOM 605 C CA . SER A 1 76 ? -19.337 -8.967 26.720 1.00 97.62 76 SER A CA 1
ATOM 606 C C . SER A 1 76 ? -20.248 -7.951 27.416 1.00 97.62 76 SER A C 1
ATOM 608 O O . SER A 1 76 ? -20.960 -8.293 28.365 1.00 97.62 76 SER A O 1
ATOM 610 N N . VAL A 1 77 ? -20.290 -6.719 26.902 1.00 98.06 77 VAL A N 1
ATOM 611 C CA . VAL A 1 77 ? -21.170 -5.650 27.392 1.00 98.06 77 VAL A CA 1
ATOM 612 C C . VAL A 1 77 ? -22.639 -6.025 27.199 1.00 98.06 77 VAL A C 1
ATOM 614 O O . VAL A 1 77 ? -23.434 -5.870 28.128 1.00 98.06 77 VAL A O 1
ATOM 617 N N . GLU A 1 78 ? -23.008 -6.557 26.032 1.00 97.38 78 GLU A N 1
ATOM 618 C CA . GLU A 1 78 ? -24.377 -6.998 25.751 1.00 97.38 78 GLU A CA 1
ATOM 619 C C . GLU A 1 78 ? -24.797 -8.157 26.661 1.00 97.38 78 GLU A C 1
ATOM 621 O O . GLU A 1 78 ? -25.909 -8.159 27.191 1.00 97.38 78 GLU A O 1
ATOM 626 N N . THR A 1 79 ? -23.891 -9.103 26.912 1.00 95.75 79 THR A N 1
ATOM 627 C CA . THR A 1 79 ? -24.136 -10.220 27.831 1.00 95.75 79 THR A CA 1
ATOM 628 C C . THR A 1 79 ? -24.414 -9.710 29.243 1.00 95.75 79 THR A C 1
ATOM 630 O O . THR A 1 79 ? -25.460 -10.036 29.809 1.00 95.75 79 THR A O 1
ATOM 633 N N . LEU A 1 80 ? -23.548 -8.845 29.790 1.00 95.75 80 LEU A N 1
ATOM 634 C CA . LEU A 1 80 ? -23.759 -8.271 31.123 1.00 95.75 80 LEU A CA 1
ATOM 635 C C . LEU A 1 80 ? -25.067 -7.469 31.185 1.00 95.75 80 LEU A C 1
ATOM 637 O O . LEU A 1 80 ? -25.832 -7.600 32.143 1.00 95.75 80 LEU A O 1
ATOM 641 N N . ARG A 1 81 ? -25.364 -6.670 30.152 1.00 95.62 81 ARG A N 1
ATOM 642 C CA . ARG A 1 81 ? -26.623 -5.919 30.057 1.00 95.62 81 ARG A CA 1
ATOM 643 C C . ARG A 1 81 ? -27.830 -6.858 30.093 1.00 95.62 81 ARG A C 1
ATOM 645 O O . ARG A 1 81 ? -28.785 -6.604 30.829 1.00 95.62 81 ARG A O 1
ATOM 652 N N . GLY A 1 82 ? -27.782 -7.944 29.326 1.00 95.75 82 GLY A N 1
ATOM 653 C CA . GLY A 1 82 ? -28.825 -8.961 29.274 1.00 95.75 82 GLY A CA 1
ATOM 654 C C . GLY A 1 82 ? -29.047 -9.653 30.618 1.00 95.75 82 GLY A C 1
ATOM 655 O O . GLY A 1 82 ? -30.196 -9.860 31.009 1.00 95.75 82 GLY A O 1
ATOM 656 N N . GLU A 1 83 ? -27.985 -9.966 31.361 1.00 94.25 83 GLU A N 1
ATOM 657 C CA . GLU A 1 83 ? -28.096 -10.546 32.704 1.00 94.25 83 GLU A CA 1
ATOM 658 C C . GLU A 1 83 ? -28.785 -9.588 33.686 1.00 94.25 83 GLU A C 1
ATOM 660 O O . GLU A 1 83 ? -29.722 -9.979 34.388 1.00 94.25 83 GLU A O 1
ATOM 665 N N . VAL A 1 84 ? -28.394 -8.315 33.678 1.00 95.19 84 VAL A N 1
ATOM 666 C CA . VAL A 1 84 ? -28.961 -7.297 34.573 1.00 95.19 84 VAL A CA 1
ATOM 667 C C . VAL A 1 84 ? -30.443 -7.070 34.280 1.00 95.19 84 VAL A C 1
ATOM 669 O O . VAL A 1 84 ? -31.261 -7.050 35.199 1.00 95.19 84 VAL A O 1
ATOM 672 N N . ILE A 1 85 ? -30.810 -6.927 33.004 1.00 94.44 85 ILE A N 1
ATOM 673 C CA . ILE A 1 85 ? -32.188 -6.616 32.603 1.00 94.44 85 ILE A CA 1
ATOM 674 C C . ILE A 1 85 ? -33.090 -7.847 32.737 1.00 94.44 85 ILE A C 1
ATOM 676 O O . ILE A 1 85 ? -34.143 -7.781 33.374 1.00 94.44 85 ILE A O 1
ATOM 680 N N . ASN A 1 86 ? -32.686 -8.978 32.153 1.00 94.81 86 ASN A N 1
ATOM 681 C CA . ASN A 1 86 ? -33.568 -10.137 31.997 1.00 94.81 86 ASN A CA 1
ATOM 682 C C . ASN A 1 86 ? -33.530 -11.074 33.204 1.00 94.81 86 ASN A C 1
ATOM 684 O O . ASN A 1 86 ? -34.530 -11.721 33.512 1.00 94.81 86 ASN A O 1
ATOM 688 N N . ARG A 1 87 ? -32.386 -11.163 33.894 1.00 91.81 87 ARG A N 1
ATOM 689 C CA . ARG A 1 87 ? -32.201 -12.047 35.056 1.00 91.81 87 ARG A CA 1
ATOM 690 C C . ARG A 1 87 ? -32.181 -11.288 36.383 1.00 91.81 87 ARG A C 1
ATOM 692 O O . ARG A 1 87 ? -32.076 -11.926 37.427 1.00 91.81 87 ARG A O 1
ATOM 699 N N . ARG A 1 88 ? -32.317 -9.952 36.355 1.00 91.31 88 ARG A N 1
ATOM 700 C CA . ARG A 1 88 ? -32.280 -9.061 37.532 1.00 91.31 88 ARG A CA 1
ATOM 701 C C . ARG A 1 88 ? -31.037 -9.285 38.397 1.00 91.31 88 ARG A C 1
ATOM 703 O O . ARG A 1 88 ? -31.094 -9.156 39.621 1.00 91.31 88 ARG A O 1
ATOM 710 N N . THR A 1 89 ? -29.920 -9.652 37.769 1.00 92.06 89 THR A N 1
ATOM 711 C CA . THR A 1 89 ? -28.653 -9.837 38.476 1.00 92.06 89 THR A CA 1
ATOM 712 C C . THR A 1 89 ? -28.068 -8.482 38.858 1.00 92.06 89 THR A C 1
ATOM 714 O O . THR A 1 89 ? -28.270 -7.465 38.190 1.00 92.06 89 THR A O 1
ATOM 717 N N . ARG A 1 90 ? -27.337 -8.449 39.976 1.00 93.00 90 ARG A N 1
ATOM 718 C CA . ARG A 1 90 ? -26.597 -7.255 40.383 1.00 93.00 90 ARG A CA 1
ATOM 719 C C . ARG A 1 90 ? -25.345 -7.122 39.516 1.00 93.00 90 ARG A C 1
ATOM 721 O O . ARG A 1 90 ? -24.625 -8.096 39.328 1.00 93.00 90 ARG A O 1
ATOM 728 N N . VAL A 1 91 ? -25.069 -5.907 39.043 1.00 93.50 91 VAL A N 1
ATOM 729 C CA . VAL A 1 91 ? -23.850 -5.590 38.285 1.00 93.50 91 VAL A CA 1
ATOM 730 C C . VAL A 1 91 ? -22.611 -5.834 39.149 1.00 93.50 91 VAL A C 1
ATOM 732 O O . VAL A 1 91 ? -22.531 -5.340 40.278 1.00 93.50 91 VAL A O 1
ATOM 735 N N . ASN A 1 92 ? -21.633 -6.558 38.604 1.00 92.19 92 ASN A N 1
ATOM 736 C CA . ASN A 1 92 ? -20.308 -6.692 39.199 1.00 92.19 92 ASN A CA 1
ATOM 737 C C . ASN A 1 92 ? -19.433 -5.503 38.775 1.00 92.19 92 ASN A C 1
ATOM 739 O O . ASN A 1 92 ? -19.119 -5.361 37.595 1.00 92.19 92 ASN A O 1
ATOM 743 N N . MET A 1 93 ? -19.039 -4.660 39.735 1.00 95.56 93 MET A N 1
ATOM 744 C CA . MET A 1 93 ? -18.245 -3.460 39.453 1.00 95.56 93 MET A CA 1
ATOM 745 C C . MET A 1 93 ? -16.873 -3.794 38.858 1.00 95.56 93 MET A C 1
ATOM 747 O O . MET A 1 93 ? -16.454 -3.134 37.917 1.00 95.56 93 MET A O 1
ATOM 751 N N . THR A 1 94 ? -16.223 -4.864 39.322 1.00 96.19 94 THR A N 1
ATOM 752 C CA . THR A 1 94 ? -14.917 -5.293 38.799 1.00 96.19 94 THR A CA 1
ATOM 753 C C . THR A 1 94 ? -15.001 -5.662 37.320 1.00 96.19 94 THR A C 1
ATOM 755 O O . THR A 1 94 ? -14.168 -5.237 36.531 1.00 96.19 94 THR A O 1
ATOM 758 N N . ALA A 1 95 ? -16.062 -6.365 36.908 1.00 94.62 95 ALA A N 1
ATOM 759 C CA . ALA A 1 95 ? -16.265 -6.696 35.497 1.00 94.62 95 ALA A CA 1
ATOM 760 C C . ALA A 1 95 ? -16.457 -5.438 34.630 1.00 94.62 95 ALA A C 1
ATOM 762 O O . ALA A 1 95 ? -15.982 -5.378 33.498 1.00 94.62 95 ALA A O 1
ATOM 763 N N . VAL A 1 96 ? -17.139 -4.417 35.159 1.00 97.88 96 VAL A N 1
ATOM 764 C CA . VAL A 1 96 ? -17.306 -3.127 34.472 1.00 97.88 96 VAL A CA 1
ATOM 765 C C . VAL A 1 96 ? -15.976 -2.386 34.352 1.00 97.88 96 VAL A C 1
ATOM 767 O O . VAL A 1 96 ? -15.674 -1.863 33.282 1.00 97.88 96 VAL A O 1
ATOM 770 N N . GLU A 1 97 ? -15.173 -2.361 35.413 1.00 97.94 97 GLU A N 1
ATOM 771 C CA . GLU A 1 97 ? -13.837 -1.756 35.411 1.00 97.94 97 GLU A CA 1
ATOM 772 C C . GLU A 1 97 ? -12.904 -2.443 34.400 1.00 97.94 97 GLU A C 1
ATOM 774 O O . GLU A 1 97 ? -12.232 -1.756 33.626 1.00 97.94 97 GLU A O 1
ATOM 779 N N . ASP A 1 98 ? -12.926 -3.776 34.328 1.00 97.81 98 ASP A N 1
ATOM 780 C CA . ASP A 1 98 ? -12.146 -4.551 33.357 1.00 97.81 98 ASP A CA 1
ATOM 781 C C . ASP A 1 98 ? -12.562 -4.233 31.911 1.00 97.81 98 ASP A C 1
ATOM 783 O O . ASP A 1 98 ? -11.714 -3.945 31.060 1.00 97.81 98 ASP A O 1
ATOM 787 N N . MET A 1 99 ? -13.868 -4.200 31.625 1.00 98.31 99 MET A N 1
ATOM 788 C CA . MET A 1 99 ? -14.389 -3.808 30.308 1.00 98.31 99 MET A CA 1
ATOM 789 C C . MET A 1 99 ? -14.034 -2.357 29.951 1.00 98.31 99 MET A C 1
ATOM 791 O O . MET A 1 99 ? -13.655 -2.072 28.812 1.00 98.31 99 MET A O 1
ATOM 795 N N . ALA A 1 100 ? -14.097 -1.435 30.916 1.00 98.44 100 ALA A N 1
ATOM 796 C CA . ALA A 1 100 ? -13.694 -0.044 30.722 1.00 98.44 100 ALA A CA 1
ATOM 797 C C . ALA A 1 100 ? -12.189 0.085 30.428 1.00 98.44 100 ALA A C 1
ATOM 799 O O . ALA A 1 100 ? -11.778 0.921 29.612 1.00 98.44 100 ALA A O 1
ATOM 800 N N . LEU A 1 101 ? -11.355 -0.762 31.037 1.00 98.12 101 LEU A N 1
ATOM 801 C CA . LEU A 1 101 ? -9.923 -0.820 30.754 1.00 98.12 101 LEU A CA 1
ATOM 802 C C . LEU A 1 101 ? -9.646 -1.332 29.333 1.00 98.12 101 LEU A C 1
ATOM 804 O O . LEU A 1 101 ? -8.806 -0.755 28.636 1.00 98.12 101 LEU A O 1
ATOM 808 N N . VAL A 1 102 ? -10.360 -2.370 28.880 1.00 98.06 102 VAL A N 1
ATOM 809 C CA . VAL A 1 102 ? -10.279 -2.862 27.491 1.00 98.06 102 VAL A CA 1
ATOM 810 C C . VAL A 1 102 ? -10.692 -1.763 26.510 1.00 98.06 102 VAL A C 1
ATOM 812 O O . VAL A 1 102 ? -9.932 -1.461 25.587 1.00 98.06 102 VAL A O 1
ATOM 815 N N . LEU A 1 103 ? -11.815 -1.078 26.758 1.00 98.75 103 LEU A N 1
ATOM 816 C CA . LEU A 1 103 ? -12.269 0.050 25.936 1.00 98.75 103 LEU A CA 1
ATOM 817 C C . LEU A 1 103 ? -11.222 1.170 25.860 1.00 98.75 103 LEU A C 1
ATOM 819 O O . LEU A 1 103 ? -10.978 1.742 24.794 1.00 98.75 103 LEU A O 1
ATOM 823 N N . SER A 1 104 ? -10.579 1.479 26.989 1.00 98.69 104 SER A N 1
ATOM 824 C CA . SER A 1 104 ? -9.539 2.509 27.067 1.00 98.69 104 SER A CA 1
ATOM 825 C C . SER A 1 104 ? -8.317 2.147 26.219 1.00 98.69 104 SER A C 1
ATOM 827 O O . SER A 1 104 ? -7.774 3.002 25.514 1.00 98.69 104 SER A O 1
ATOM 829 N N . ARG A 1 105 ? -7.899 0.874 26.235 1.00 98.38 105 ARG A N 1
ATOM 830 C CA . ARG A 1 105 ? -6.803 0.369 25.389 1.00 98.38 105 ARG A CA 1
ATOM 831 C C . ARG A 1 105 ? -7.172 0.425 23.908 1.00 98.38 105 ARG A C 1
ATOM 833 O O . ARG A 1 105 ? -6.401 0.985 23.135 1.00 98.38 105 ARG A O 1
ATOM 840 N N . ALA A 1 106 ? -8.360 -0.055 23.538 1.00 98.62 106 ALA A N 1
ATOM 841 C CA . ALA A 1 106 ? -8.857 0.002 22.163 1.00 98.62 106 ALA A CA 1
ATOM 842 C C . ALA A 1 106 ? -8.904 1.450 21.640 1.00 98.62 106 ALA A C 1
ATOM 844 O O . ALA A 1 106 ? -8.404 1.748 20.555 1.00 98.62 106 ALA A O 1
ATOM 845 N N . SER A 1 107 ? -9.396 2.385 22.458 1.00 98.62 107 SER A N 1
ATOM 846 C CA . SER A 1 107 ? -9.438 3.818 22.130 1.00 98.62 107 SER A CA 1
ATOM 847 C C . SER A 1 107 ? -8.044 4.411 21.897 1.00 98.62 107 SER A C 1
ATOM 849 O O . SER A 1 107 ? -7.849 5.212 20.980 1.00 98.62 107 SER A O 1
ATOM 851 N N . LYS A 1 108 ? -7.048 3.998 22.691 1.00 98.56 108 LYS A N 1
ATOM 852 C CA . LYS A 1 108 ? -5.652 4.401 22.488 1.00 98.56 108 LYS A CA 1
ATOM 853 C C . LYS A 1 108 ? -5.099 3.854 21.169 1.00 98.56 108 LYS A C 1
ATOM 855 O O . LYS A 1 108 ? -4.508 4.616 20.406 1.00 98.56 108 LYS A O 1
ATOM 860 N N . THR A 1 109 ? -5.342 2.580 20.863 1.00 98.50 109 THR A N 1
ATOM 861 C CA . THR A 1 109 ? -4.932 1.962 19.593 1.00 98.50 109 THR A CA 1
ATOM 862 C C . THR A 1 109 ? -5.560 2.673 18.391 1.00 98.50 109 THR A C 1
ATOM 864 O O . THR A 1 109 ? -4.850 2.970 17.432 1.00 98.50 109 THR A O 1
ATOM 867 N N . VAL A 1 110 ? -6.844 3.051 18.457 1.00 98.81 110 VAL A N 1
ATOM 868 C CA . VAL A 1 110 ? -7.499 3.880 17.423 1.00 98.81 110 VAL A CA 1
ATOM 869 C C . VAL A 1 110 ? -6.738 5.189 17.207 1.00 98.81 110 VAL A C 1
ATOM 871 O O . VAL A 1 110 ? -6.451 5.556 16.067 1.00 98.81 110 VAL A O 1
ATOM 874 N N . ALA A 1 111 ? -6.403 5.906 18.283 1.00 98.69 111 ALA A N 1
ATOM 875 C CA . ALA A 1 111 ? -5.680 7.171 18.183 1.00 98.69 111 ALA A CA 1
ATOM 876 C C . ALA A 1 111 ? -4.295 6.986 17.538 1.00 98.69 111 ALA A C 1
ATOM 878 O O . ALA A 1 111 ? -3.927 7.746 16.642 1.00 98.69 111 ALA A O 1
ATOM 879 N N . GLU A 1 112 ? -3.557 5.946 17.927 1.00 98.38 112 GLU A N 1
ATOM 880 C CA . GLU A 1 112 ? -2.252 5.619 17.345 1.00 98.38 112 GLU A CA 1
ATOM 881 C C . GLU A 1 112 ? -2.350 5.254 15.856 1.00 98.38 112 GLU A C 1
ATOM 883 O O . GLU A 1 112 ? -1.563 5.754 15.049 1.00 98.38 112 GLU A O 1
ATOM 888 N N . LEU A 1 113 ? -3.329 4.434 15.464 1.00 98.69 113 LEU A N 1
ATOM 889 C CA . LEU A 1 113 ? -3.574 4.084 14.062 1.00 98.69 113 LEU A CA 1
ATOM 890 C C . LEU A 1 113 ? -3.932 5.323 13.236 1.00 98.69 113 LEU A C 1
ATOM 892 O O . LEU A 1 113 ? -3.379 5.525 12.153 1.00 98.69 113 LEU A O 1
ATOM 896 N N . LYS A 1 114 ? -4.789 6.205 13.758 1.00 98.44 114 LYS A N 1
ATOM 897 C CA . LYS A 1 114 ? -5.130 7.470 13.089 1.00 98.44 114 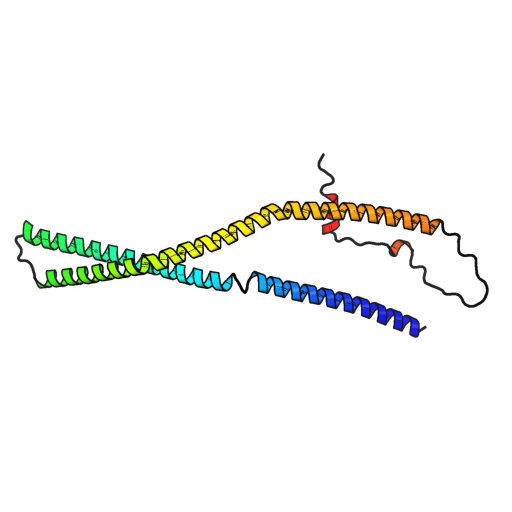LYS A CA 1
ATOM 898 C C . LYS A 1 114 ? -3.919 8.382 12.908 1.00 98.44 114 LYS A C 1
ATOM 900 O O . LYS A 1 114 ? -3.831 9.051 11.884 1.00 98.44 114 LYS A O 1
ATOM 905 N N . MET A 1 115 ? -2.985 8.394 13.857 1.00 98.44 115 MET A N 1
ATOM 906 C CA . MET A 1 115 ? -1.743 9.165 13.741 1.00 98.44 115 MET A CA 1
ATOM 907 C C . MET A 1 115 ? -0.760 8.556 12.732 1.00 98.44 115 MET A C 1
ATOM 909 O O . MET A 1 115 ? -0.089 9.296 12.015 1.00 98.44 115 MET A O 1
ATOM 913 N N . LYS A 1 116 ? -0.681 7.221 12.643 1.00 97.69 116 LYS A N 1
ATOM 914 C CA . LYS A 1 116 ? 0.206 6.509 11.702 1.00 97.69 116 LYS A CA 1
ATOM 915 C C . LYS A 1 116 ? -0.286 6.579 10.251 1.00 97.69 116 LYS A C 1
ATOM 917 O O . LYS A 1 116 ? 0.525 6.681 9.330 1.00 97.69 116 LYS A O 1
ATOM 922 N N . PHE A 1 117 ? -1.603 6.543 10.040 1.00 98.50 117 PHE A N 1
ATOM 923 C CA . PHE A 1 117 ? -2.204 6.387 8.712 1.00 98.50 117 PHE A CA 1
ATOM 924 C C . PHE A 1 117 ? -1.787 7.448 7.674 1.00 98.50 117 PHE A C 1
ATOM 926 O O . PHE A 1 117 ? -1.453 7.052 6.558 1.00 98.50 117 PHE A O 1
ATOM 933 N N . PRO A 1 118 ? -1.733 8.763 7.978 1.00 98.38 118 PRO A N 1
ATOM 934 C CA . PRO A 1 118 ? -1.335 9.767 6.989 1.00 98.38 118 PRO A CA 1
ATOM 935 C C . PRO A 1 118 ? 0.077 9.546 6.433 1.00 98.38 118 PRO A C 1
ATOM 937 O O . PRO A 1 118 ? 0.288 9.688 5.228 1.00 98.38 118 PRO A O 1
ATOM 940 N N . GLY A 1 119 ? 1.028 9.165 7.294 1.00 96.81 119 GLY A N 1
ATOM 941 C CA . GLY A 1 119 ? 2.409 8.881 6.896 1.00 96.81 119 GLY A CA 1
ATOM 942 C C . GLY A 1 119 ? 2.498 7.650 5.998 1.00 96.81 119 GLY A C 1
ATOM 943 O O . GLY A 1 119 ? 3.054 7.727 4.902 1.00 96.81 119 GLY A O 1
ATOM 944 N N . LEU A 1 120 ? 1.862 6.555 6.420 1.00 97.81 120 LEU A N 1
ATOM 945 C CA . LEU A 1 120 ? 1.794 5.312 5.652 1.00 97.81 120 LEU A CA 1
ATOM 946 C C . LEU A 1 120 ? 1.111 5.517 4.288 1.00 97.81 120 LEU A C 1
ATOM 948 O O . LEU A 1 120 ? 1.654 5.134 3.254 1.00 97.81 120 LEU A O 1
ATOM 952 N N . SER A 1 121 ? -0.047 6.186 4.268 1.00 97.69 121 SER A N 1
ATOM 953 C CA . SER A 1 121 ? -0.793 6.503 3.044 1.00 97.69 121 SER A CA 1
ATOM 954 C C . SER A 1 121 ? 0.037 7.339 2.070 1.00 97.69 121 SER A C 1
ATOM 956 O O . SER A 1 121 ? 0.029 7.086 0.865 1.00 97.69 121 SER A O 1
ATOM 958 N N . ASN A 1 122 ? 0.771 8.336 2.572 1.00 97.38 122 ASN A N 1
ATOM 959 C CA . ASN A 1 122 ? 1.655 9.133 1.733 1.00 97.38 122 ASN A CA 1
ATOM 960 C C . ASN A 1 122 ? 2.817 8.303 1.174 1.00 97.38 122 ASN A C 1
ATOM 962 O O . ASN A 1 122 ? 3.097 8.398 -0.017 1.00 97.38 122 ASN A O 1
ATOM 966 N N . GLY A 1 123 ? 3.442 7.459 2.001 1.00 95.31 123 GLY A N 1
ATOM 967 C CA . GLY A 1 123 ? 4.504 6.547 1.570 1.00 95.31 123 GLY A CA 1
ATOM 968 C C . GLY A 1 123 ? 4.050 5.612 0.447 1.00 95.31 123 GLY A C 1
ATOM 969 O O . GLY A 1 123 ? 4.703 5.543 -0.594 1.00 95.31 123 GLY A O 1
ATOM 970 N N . LEU A 1 124 ? 2.889 4.971 0.612 1.00 96.38 124 LEU A N 1
ATOM 971 C CA . LEU A 1 124 ? 2.291 4.105 -0.409 1.00 96.38 124 LEU A CA 1
ATOM 972 C C . LEU A 1 124 ? 2.017 4.866 -1.713 1.00 96.38 124 LEU A C 1
ATOM 974 O O . LEU A 1 124 ? 2.387 4.393 -2.786 1.00 96.38 124 LEU A O 1
ATOM 978 N N . ARG A 1 125 ? 1.431 6.071 -1.639 1.00 96.62 125 ARG A N 1
ATOM 979 C CA . ARG A 1 125 ? 1.176 6.905 -2.828 1.00 96.62 125 ARG A CA 1
ATOM 980 C C . ARG A 1 125 ? 2.462 7.279 -3.566 1.00 96.62 125 ARG A C 1
ATOM 982 O O . ARG A 1 125 ? 2.489 7.196 -4.791 1.00 96.62 125 ARG A O 1
ATOM 989 N N . CYS A 1 126 ? 3.518 7.662 -2.849 1.00 94.00 126 CYS A N 1
ATOM 990 C CA . CYS A 1 126 ? 4.810 7.981 -3.459 1.00 94.00 126 CYS A CA 1
ATOM 991 C C . CYS A 1 126 ? 5.428 6.762 -4.156 1.00 94.00 126 CYS A C 1
ATOM 993 O O . CYS A 1 126 ? 5.885 6.881 -5.292 1.00 94.00 126 CYS A O 1
ATOM 995 N N . MET A 1 127 ? 5.399 5.594 -3.506 1.00 90.81 127 MET A N 1
ATOM 996 C CA . MET A 1 127 ? 5.892 4.342 -4.085 1.00 90.81 127 MET A CA 1
ATOM 997 C C . MET A 1 127 ? 5.144 3.992 -5.378 1.00 90.81 127 MET A C 1
ATOM 999 O O . MET A 1 127 ? 5.771 3.784 -6.413 1.00 90.81 127 MET A O 1
ATOM 1003 N N . LEU A 1 128 ? 3.807 4.004 -5.337 1.00 91.94 128 LEU A N 1
ATOM 1004 C CA . LEU A 1 128 ? 2.952 3.733 -6.496 1.00 91.94 128 LEU A CA 1
ATOM 1005 C C . LEU A 1 128 ? 3.217 4.712 -7.648 1.00 91.94 128 LEU A C 1
ATOM 1007 O O . LEU A 1 128 ? 3.271 4.298 -8.803 1.00 91.94 128 LEU A O 1
ATOM 1011 N N . SER A 1 129 ? 3.411 5.998 -7.343 1.00 94.06 129 SER A N 1
ATOM 1012 C CA . SER A 1 129 ? 3.730 7.015 -8.352 1.00 94.06 129 SER A CA 1
ATOM 1013 C C . SER A 1 129 ? 5.083 6.758 -9.017 1.00 94.06 129 SER A C 1
ATOM 1015 O O . SER A 1 129 ? 5.176 6.800 -10.241 1.00 94.06 129 SER A O 1
ATOM 1017 N N . SER A 1 130 ? 6.120 6.450 -8.233 1.00 89.25 130 SER A N 1
ATOM 1018 C CA . SER A 1 130 ? 7.455 6.130 -8.758 1.00 89.25 130 SER A CA 1
ATOM 1019 C C . SER A 1 130 ? 7.433 4.882 -9.644 1.00 89.25 130 SER A C 1
ATOM 1021 O O . SER A 1 130 ? 8.017 4.872 -10.730 1.00 89.25 130 SER A O 1
ATOM 1023 N N . GLU A 1 131 ? 6.725 3.838 -9.211 1.00 88.12 131 GLU A N 1
ATOM 1024 C CA . GLU A 1 131 ? 6.562 2.626 -10.013 1.00 88.12 131 GLU A CA 1
ATOM 1025 C C . GLU A 1 131 ? 5.796 2.903 -11.307 1.00 88.12 131 GLU A C 1
ATOM 1027 O O . GLU A 1 131 ? 6.200 2.436 -12.370 1.00 88.12 131 GLU A O 1
ATOM 1032 N N . MET A 1 132 ? 4.753 3.732 -11.260 1.00 94.38 132 MET A N 1
ATOM 1033 C CA . MET A 1 132 ? 4.027 4.146 -12.460 1.00 94.38 132 MET A CA 1
ATOM 1034 C C . MET A 1 132 ? 4.931 4.903 -13.443 1.00 94.38 132 MET A C 1
ATOM 1036 O O . MET A 1 132 ? 4.927 4.611 -14.637 1.00 94.38 132 MET A O 1
ATOM 1040 N N . GLU A 1 133 ? 5.752 5.841 -12.969 1.00 92.81 133 GLU A N 1
ATOM 1041 C CA . GLU A 1 133 ? 6.711 6.552 -13.825 1.00 92.81 133 GLU A CA 1
ATOM 1042 C C . GLU A 1 133 ? 7.720 5.603 -14.484 1.00 92.81 133 GLU A C 1
ATOM 1044 O O . GLU A 1 133 ? 8.087 5.787 -15.651 1.00 92.81 133 GLU A O 1
ATOM 1049 N N . ARG A 1 134 ? 8.165 4.574 -13.752 1.00 88.88 134 ARG A N 1
ATOM 1050 C CA . ARG A 1 134 ? 9.031 3.521 -14.291 1.00 88.88 134 ARG A CA 1
ATOM 1051 C C . ARG A 1 134 ? 8.316 2.735 -15.389 1.00 88.88 134 ARG A C 1
ATOM 1053 O O . ARG A 1 134 ? 8.870 2.618 -16.482 1.00 88.88 134 ARG A O 1
ATOM 1060 N N . VAL A 1 135 ? 7.086 2.286 -15.136 1.00 90.56 135 VAL A N 1
ATOM 1061 C CA . VAL A 1 135 ? 6.251 1.562 -16.108 1.00 90.56 135 VAL A CA 1
ATOM 1062 C C . VAL A 1 135 ? 6.059 2.379 -17.383 1.00 90.56 135 VAL A C 1
ATOM 1064 O O . VAL A 1 135 ? 6.335 1.881 -18.470 1.00 90.56 135 VAL A O 1
ATOM 1067 N N . VAL A 1 136 ? 5.686 3.656 -17.270 1.00 96.56 136 VAL A N 1
ATOM 1068 C CA . VAL A 1 136 ? 5.477 4.539 -18.432 1.00 96.56 136 VAL A CA 1
ATOM 1069 C C . VAL A 1 136 ? 6.753 4.685 -19.269 1.00 96.56 136 VAL A C 1
ATOM 1071 O O . VAL A 1 136 ? 6.704 4.683 -20.502 1.00 96.56 136 VAL A O 1
ATOM 1074 N N . ARG A 1 137 ? 7.918 4.808 -18.622 1.00 94.88 137 ARG A N 1
ATOM 1075 C CA . ARG A 1 137 ? 9.208 4.915 -19.322 1.00 94.88 137 ARG A CA 1
ATOM 1076 C C . ARG A 1 137 ? 9.554 3.629 -20.072 1.00 94.88 137 ARG A C 1
ATOM 1078 O O . ARG A 1 137 ? 10.013 3.697 -21.212 1.00 94.88 137 ARG A O 1
ATOM 1085 N N . GLU A 1 138 ? 9.355 2.483 -19.433 1.00 90.12 138 GLU A N 1
ATOM 1086 C CA . GLU A 1 138 ? 9.612 1.170 -20.029 1.00 90.12 138 GLU A CA 1
ATOM 1087 C C . GLU A 1 138 ? 8.654 0.892 -21.190 1.00 90.12 138 GLU A C 1
ATOM 1089 O O . GLU A 1 138 ? 9.093 0.488 -22.266 1.00 90.12 138 GLU A O 1
ATOM 1094 N N . GLU A 1 139 ? 7.371 1.202 -21.026 1.00 92.88 139 GLU A N 1
ATOM 1095 C CA . GLU A 1 139 ? 6.362 1.041 -22.071 1.00 92.88 139 GLU A CA 1
ATOM 1096 C C . GLU A 1 139 ? 6.676 1.916 -23.293 1.00 92.88 139 GLU A C 1
ATOM 1098 O O . GLU A 1 139 ? 6.610 1.457 -24.438 1.00 92.88 139 GLU A O 1
ATOM 1103 N N . LYS A 1 140 ? 7.124 3.158 -23.064 1.00 96.12 140 LYS A N 1
ATOM 1104 C CA . LYS A 1 140 ? 7.595 4.042 -24.134 1.00 96.12 140 LYS A CA 1
ATOM 1105 C C . LYS A 1 140 ? 8.776 3.438 -24.897 1.00 96.12 140 LYS A C 1
ATOM 1107 O O . LYS A 1 140 ? 8.770 3.459 -26.126 1.00 96.12 140 LYS A O 1
ATOM 1112 N N . PHE A 1 141 ? 9.767 2.885 -24.196 1.00 97.06 141 PHE A N 1
ATOM 1113 C CA . PHE A 1 141 ? 10.899 2.212 -24.837 1.00 97.06 141 PHE A CA 1
ATOM 1114 C C . PHE A 1 141 ? 10.435 1.030 -25.698 1.00 97.06 141 PHE A C 1
ATOM 1116 O O . PHE A 1 141 ? 10.809 0.952 -26.866 1.00 97.06 141 PHE A O 1
ATOM 1123 N N . LEU A 1 142 ? 9.580 0.157 -25.155 1.00 96.62 142 LEU A N 1
ATOM 1124 C CA . LEU A 1 142 ? 9.059 -1.007 -25.879 1.00 96.62 142 LEU A CA 1
ATOM 1125 C C . LEU A 1 142 ? 8.292 -0.609 -27.144 1.00 96.62 142 LEU A C 1
ATOM 1127 O O . LEU A 1 142 ? 8.383 -1.298 -28.159 1.00 96.62 142 LEU A O 1
ATOM 1131 N N . LYS A 1 143 ? 7.574 0.517 -27.099 1.00 97.56 143 LYS A N 1
ATOM 1132 C CA . LYS A 1 143 ? 6.853 1.059 -28.252 1.00 97.56 143 LYS A CA 1
ATOM 1133 C C . LYS A 1 143 ? 7.784 1.651 -29.315 1.00 97.56 143 LYS A C 1
ATOM 1135 O O . LYS A 1 143 ? 7.532 1.470 -30.499 1.00 97.56 143 LYS A O 1
ATOM 1140 N N . GLU A 1 144 ? 8.832 2.370 -28.916 1.00 97.44 144 GLU A N 1
ATOM 1141 C CA . GLU A 1 144 ? 9.705 3.112 -29.842 1.00 97.44 144 GLU A CA 1
ATOM 1142 C C . GLU A 1 144 ? 10.862 2.276 -30.417 1.00 97.44 144 GLU A C 1
ATOM 1144 O O . GLU A 1 144 ? 11.351 2.561 -31.513 1.00 97.44 144 GLU A O 1
ATOM 1149 N N . GLU A 1 145 ? 11.345 1.264 -29.694 1.00 97.50 145 GLU A N 1
ATOM 1150 C CA . GLU A 1 145 ? 12.543 0.513 -30.085 1.00 97.50 145 GLU A CA 1
ATOM 1151 C C . GLU A 1 145 ? 12.394 -0.274 -31.404 1.00 97.50 145 GLU A C 1
ATOM 1153 O O . GLU A 1 145 ? 13.336 -0.234 -32.202 1.00 97.50 145 GLU A O 1
ATOM 1158 N N . PRO A 1 146 ? 11.249 -0.918 -31.718 1.00 93.38 146 PRO A N 1
ATOM 1159 C CA . PRO A 1 146 ? 11.068 -1.615 -32.993 1.00 93.38 146 PRO A CA 1
ATOM 1160 C C . PRO A 1 146 ? 11.262 -0.697 -34.207 1.00 93.38 146 PRO A C 1
ATOM 1162 O O . PRO A 1 146 ? 12.047 -1.016 -35.103 1.00 93.38 146 PRO A O 1
ATOM 1165 N N . ASP A 1 147 ? 10.639 0.484 -34.205 1.00 97.06 147 ASP A N 1
ATOM 1166 C CA . ASP A 1 147 ? 10.757 1.460 -35.295 1.00 97.06 147 ASP A CA 1
ATOM 1167 C C . ASP A 1 147 ? 12.188 2.001 -35.423 1.00 97.06 147 ASP A C 1
ATOM 1169 O O . ASP A 1 147 ? 12.717 2.199 -36.526 1.00 97.06 147 ASP A O 1
ATOM 1173 N N . ARG A 1 148 ? 12.862 2.215 -34.285 1.00 97.62 148 ARG A N 1
ATOM 1174 C CA . ARG A 1 148 ? 14.267 2.643 -34.256 1.00 97.62 148 ARG A CA 1
ATOM 1175 C C . ARG A 1 148 ? 15.195 1.580 -34.845 1.00 97.62 148 ARG A C 1
ATOM 1177 O O . ARG A 1 148 ? 16.093 1.932 -35.622 1.00 97.62 148 ARG A O 1
ATOM 1184 N N . LEU A 1 149 ? 14.981 0.306 -34.513 1.00 96.44 149 LEU A N 1
ATOM 1185 C CA . LEU A 1 149 ? 15.736 -0.823 -35.062 1.00 96.44 149 LEU A CA 1
ATOM 1186 C C . LEU A 1 149 ? 15.473 -0.996 -36.560 1.00 96.44 149 LEU A C 1
ATOM 1188 O O . LEU A 1 149 ? 16.422 -1.136 -37.333 1.00 96.44 149 LEU A O 1
ATOM 1192 N N . GLU A 1 150 ? 14.220 -0.885 -36.991 1.00 95.69 150 GLU A N 1
ATOM 1193 C CA . GLU A 1 150 ? 13.817 -0.963 -38.396 1.00 95.69 150 GLU A CA 1
ATOM 1194 C C . GLU A 1 150 ? 14.471 0.155 -39.235 1.00 95.69 150 GLU A C 1
ATOM 1196 O O . GLU A 1 150 ? 15.055 -0.089 -40.298 1.00 95.69 150 GLU A O 1
ATOM 1201 N N . SER A 1 151 ? 14.491 1.386 -38.718 1.00 97.44 151 SER A N 1
ATOM 1202 C CA . SER A 1 151 ? 15.199 2.516 -39.336 1.00 97.44 151 SER A CA 1
ATOM 1203 C C . SER A 1 151 ? 16.716 2.289 -39.428 1.00 97.44 151 SER A C 1
ATOM 1205 O O . SER A 1 151 ? 17.352 2.607 -40.442 1.00 97.44 151 SER A O 1
ATOM 1207 N N . ALA A 1 152 ? 17.334 1.717 -38.390 1.00 95.19 152 ALA A N 1
ATOM 1208 C CA . ALA A 1 152 ? 18.747 1.340 -38.425 1.00 95.19 152 ALA A CA 1
ATOM 1209 C C . ALA A 1 152 ? 19.017 0.243 -39.467 1.00 95.19 152 ALA A C 1
ATOM 1211 O O . ALA A 1 152 ? 19.945 0.382 -40.269 1.00 95.19 152 ALA A O 1
ATOM 1212 N N . LEU A 1 153 ? 18.175 -0.789 -39.526 1.00 92.81 153 LEU A N 1
ATOM 1213 C CA . LEU A 1 153 ? 18.291 -1.885 -40.483 1.00 92.81 153 LEU A CA 1
ATOM 1214 C C . LEU A 1 153 ? 18.180 -1.391 -41.931 1.00 92.81 153 LEU A C 1
ATOM 1216 O O . LEU A 1 153 ? 19.001 -1.772 -42.767 1.00 92.81 153 LEU A O 1
ATOM 1220 N N . ARG A 1 154 ? 17.244 -0.483 -42.237 1.00 95.44 154 ARG A N 1
ATOM 1221 C CA . ARG A 1 154 ? 17.128 0.140 -43.573 1.00 95.44 154 ARG A CA 1
ATOM 1222 C C . ARG A 1 154 ? 18.393 0.892 -43.974 1.00 95.44 154 ARG A C 1
ATOM 1224 O O . ARG A 1 154 ? 18.860 0.758 -45.108 1.00 95.44 154 ARG A O 1
ATOM 1231 N N . ARG A 1 155 ? 18.991 1.646 -43.045 1.00 96.62 155 ARG A N 1
ATOM 1232 C CA . ARG A 1 155 ? 20.275 2.328 -43.282 1.00 96.62 155 ARG A CA 1
ATOM 1233 C C . ARG A 1 155 ? 21.399 1.327 -43.538 1.00 96.62 155 ARG A C 1
ATOM 1235 O O . ARG A 1 155 ? 22.153 1.511 -44.493 1.00 96.62 155 ARG A O 1
ATOM 1242 N N . CYS A 1 156 ? 21.468 0.249 -42.758 1.00 93.06 156 CYS A N 1
ATOM 1243 C CA . CYS A 1 156 ? 22.421 -0.836 -42.981 1.00 93.06 156 CYS A CA 1
ATOM 1244 C C . CYS A 1 156 ? 22.238 -1.479 -44.364 1.00 93.06 156 CYS A C 1
ATOM 1246 O O . CYS A 1 156 ? 23.218 -1.613 -45.090 1.00 93.06 156 CYS A O 1
ATOM 1248 N N . LYS A 1 157 ? 21.004 -1.799 -44.780 1.00 88.81 157 LYS A N 1
ATOM 1249 C CA . LYS A 1 157 ? 20.691 -2.340 -46.119 1.00 88.81 157 LYS A CA 1
ATOM 1250 C C . LYS A 1 157 ? 21.190 -1.412 -47.234 1.00 88.81 157 LYS A C 1
ATOM 1252 O O . LYS A 1 157 ? 21.865 -1.871 -48.156 1.00 88.81 157 LYS A O 1
ATOM 1257 N N . LYS A 1 158 ? 20.935 -0.102 -47.124 1.00 93.19 158 LYS A N 1
ATOM 1258 C CA . LYS A 1 158 ? 21.400 0.899 -48.101 1.00 93.19 158 LYS A CA 1
ATOM 1259 C C . LYS A 1 158 ? 22.926 0.949 -48.192 1.00 93.19 158 LYS A C 1
ATOM 1261 O O . LYS A 1 158 ? 23.473 0.897 -49.291 1.00 93.19 158 LYS A O 1
ATOM 1266 N N . LEU A 1 159 ? 23.611 1.023 -47.050 1.00 92.62 159 LEU A N 1
ATOM 1267 C CA . LEU A 1 159 ? 25.075 1.039 -47.001 1.00 92.62 159 LEU A CA 1
ATOM 1268 C C . LEU A 1 159 ? 25.669 -0.254 -47.566 1.00 92.62 159 LEU A C 1
ATOM 1270 O O . LEU A 1 159 ? 26.598 -0.195 -48.367 1.00 92.62 159 LEU A O 1
ATOM 1274 N N . THR A 1 160 ? 25.095 -1.405 -47.219 1.00 89.31 160 THR A N 1
ATOM 1275 C CA . THR A 1 160 ? 25.472 -2.707 -47.776 1.00 89.31 160 THR A CA 1
ATOM 1276 C C . THR A 1 160 ? 25.344 -2.723 -49.299 1.00 89.31 160 THR A C 1
ATOM 1278 O O . THR A 1 160 ? 26.289 -3.123 -49.977 1.00 89.31 160 THR A O 1
ATOM 1281 N N . GLY A 1 161 ? 24.229 -2.231 -49.851 1.00 89.56 161 GLY A N 1
ATOM 1282 C CA . GLY A 1 161 ? 24.044 -2.097 -51.299 1.00 89.56 161 GLY A CA 1
ATOM 1283 C C . GLY A 1 161 ? 25.131 -1.238 -51.954 1.00 89.56 161 GLY A C 1
ATOM 1284 O O . GLY A 1 161 ? 25.752 -1.666 -52.928 1.00 89.56 161 GLY A O 1
ATOM 1285 N N . THR A 1 162 ? 25.437 -0.069 -51.379 1.00 94.69 162 THR A N 1
ATOM 1286 C CA . THR A 1 162 ? 26.520 0.806 -51.861 1.00 94.69 162 THR A CA 1
ATOM 1287 C C . THR A 1 162 ? 27.879 0.105 -51.825 1.00 94.69 162 THR A C 1
ATOM 1289 O O . THR A 1 162 ? 28.620 0.158 -52.805 1.00 94.69 162 THR A O 1
ATOM 1292 N N . LEU A 1 163 ? 28.207 -0.594 -50.734 1.00 90.69 163 LEU A N 1
ATOM 1293 C CA . LEU A 1 163 ? 29.475 -1.318 -50.593 1.00 90.69 163 LEU A CA 1
ATOM 1294 C C . LEU A 1 163 ? 29.608 -2.463 -51.607 1.00 90.69 163 LEU A C 1
ATOM 1296 O O . LEU A 1 163 ? 30.689 -2.657 -52.165 1.00 90.69 163 LEU A O 1
ATOM 130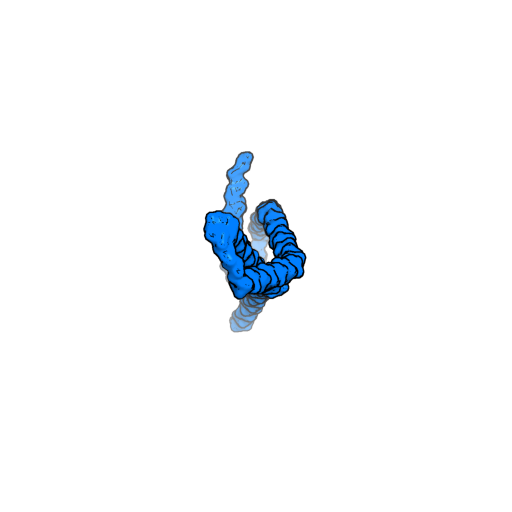0 N N . VAL A 1 164 ? 28.524 -3.194 -51.892 1.00 90.06 164 VAL A N 1
ATOM 1301 C CA . VAL A 1 164 ? 28.508 -4.237 -52.933 1.00 90.06 164 VAL A CA 1
ATOM 1302 C C . VAL A 1 164 ? 28.792 -3.634 -54.309 1.00 90.06 164 VAL A C 1
ATOM 1304 O O . VAL A 1 164 ? 29.621 -4.171 -55.048 1.00 90.06 164 VAL A O 1
ATOM 1307 N N . THR A 1 165 ? 28.161 -2.507 -54.646 1.00 92.44 165 THR A N 1
ATOM 1308 C CA . THR A 1 165 ? 28.415 -1.799 -55.910 1.00 92.44 165 THR A CA 1
ATOM 1309 C C . THR A 1 165 ? 29.860 -1.314 -55.999 1.00 92.44 165 THR A C 1
ATOM 1311 O O . THR A 1 165 ? 30.525 -1.581 -56.999 1.00 92.44 165 THR A O 1
ATOM 1314 N N . LEU A 1 166 ? 30.388 -0.680 -54.947 1.00 91.25 166 LEU A N 1
ATOM 1315 C CA . LEU A 1 166 ? 31.781 -0.221 -54.904 1.00 91.25 166 LEU A CA 1
ATOM 1316 C C . LEU A 1 166 ? 32.773 -1.378 -55.070 1.00 91.25 166 LEU A C 1
ATOM 1318 O O . LEU A 1 166 ? 33.729 -1.251 -55.829 1.00 91.25 166 LEU A O 1
ATOM 1322 N N . LYS A 1 167 ? 32.520 -2.529 -54.436 1.00 86.06 167 LYS A N 1
ATOM 1323 C CA . LYS A 1 167 ? 33.347 -3.732 -54.602 1.00 86.06 167 LYS A CA 1
ATOM 1324 C C . LYS A 1 167 ? 33.362 -4.220 -56.055 1.00 86.06 167 LYS A C 1
ATOM 1326 O O . LYS A 1 167 ? 34.423 -4.567 -56.567 1.00 86.06 167 LYS A O 1
ATOM 1331 N N . ARG A 1 168 ? 32.205 -4.237 -56.730 1.00 88.62 168 ARG A N 1
ATOM 1332 C CA . ARG A 1 168 ? 32.115 -4.613 -58.154 1.00 88.62 168 ARG A CA 1
ATOM 1333 C C . ARG A 1 168 ? 32.884 -3.633 -59.041 1.00 88.62 168 ARG A C 1
ATOM 1335 O O . ARG A 1 168 ? 33.643 -4.071 -59.897 1.00 88.62 168 ARG A O 1
ATOM 1342 N N . LEU A 1 169 ? 32.727 -2.327 -58.812 1.00 89.31 169 LEU A N 1
ATOM 1343 C CA . LEU A 1 169 ? 33.441 -1.289 -59.562 1.00 89.31 169 LEU A CA 1
ATOM 1344 C C . LEU A 1 169 ? 34.959 -1.386 -59.373 1.00 89.31 169 LEU A C 1
ATOM 1346 O O . LEU A 1 169 ? 35.686 -1.364 -60.363 1.00 89.31 169 LEU A O 1
ATOM 1350 N N . ALA A 1 170 ? 35.425 -1.564 -58.135 1.00 82.19 170 ALA A N 1
ATOM 1351 C CA . ALA A 1 170 ? 36.841 -1.759 -57.831 1.00 82.19 170 ALA A CA 1
ATOM 1352 C C . ALA A 1 170 ? 37.407 -2.999 -58.544 1.00 82.19 170 ALA A C 1
ATOM 1354 O O . ALA A 1 170 ? 38.469 -2.922 -59.152 1.00 82.19 170 ALA A O 1
ATOM 1355 N N . SER A 1 171 ? 36.662 -4.111 -58.555 1.00 84.56 171 SER A N 1
ATOM 1356 C CA . SER A 1 171 ? 37.065 -5.329 -59.271 1.00 84.56 171 SER A CA 1
ATOM 1357 C C . SER A 1 171 ? 37.179 -5.120 -60.787 1.00 84.56 171 SER A C 1
ATOM 1359 O O . SER A 1 171 ? 38.108 -5.644 -61.395 1.00 84.56 171 SER A O 1
ATOM 1361 N N . VAL A 1 172 ? 36.271 -4.354 -61.407 1.00 85.00 172 VAL A N 1
ATOM 1362 C CA . VAL A 1 172 ? 36.347 -4.016 -62.843 1.00 85.00 172 VAL A CA 1
ATOM 1363 C C . VAL A 1 172 ? 37.522 -3.079 -63.132 1.00 85.00 172 VAL A C 1
ATOM 1365 O O . VAL A 1 172 ? 38.175 -3.215 -64.165 1.00 85.00 172 VAL A O 1
ATOM 1368 N N . GLN A 1 173 ? 37.800 -2.124 -62.241 1.00 79.88 173 GLN A N 1
ATOM 1369 C CA . GLN A 1 173 ? 38.951 -1.228 -62.371 1.00 79.88 173 GLN A CA 1
ATOM 1370 C C . GLN A 1 173 ? 40.273 -1.996 -62.272 1.00 79.88 173 GLN A C 1
ATOM 1372 O O . GLN A 1 173 ? 41.158 -1.761 -63.087 1.00 79.88 173 GLN A O 1
ATOM 1377 N N . GLU A 1 174 ? 40.381 -2.957 -61.351 1.00 73.38 174 GLU A N 1
ATOM 1378 C CA . GLU A 1 174 ? 41.578 -3.788 -61.183 1.00 73.38 174 GLU A CA 1
ATOM 1379 C C . GLU A 1 174 ? 41.884 -4.638 -62.431 1.00 73.38 174 GLU A C 1
ATOM 1381 O O . GLU A 1 174 ? 43.045 -4.804 -62.787 1.00 73.38 174 GLU A O 1
ATOM 1386 N N . GLN A 1 175 ? 40.858 -5.098 -63.158 1.00 68.94 175 GLN A N 1
ATOM 1387 C CA . GLN A 1 175 ? 41.013 -5.834 -64.424 1.00 68.94 175 GLN A CA 1
ATOM 1388 C C . GLN A 1 175 ? 41.400 -4.959 -65.628 1.00 68.94 175 GLN A C 1
ATOM 1390 O O . GLN A 1 175 ? 41.851 -5.486 -66.642 1.00 68.94 175 GLN A O 1
ATOM 1395 N N . ARG A 1 176 ? 41.178 -3.639 -65.558 1.00 66.50 176 ARG A N 1
ATOM 1396 C CA . ARG A 1 176 ? 41.449 -2.689 -66.654 1.00 66.50 176 ARG A CA 1
ATOM 1397 C C . ARG A 1 176 ? 42.783 -1.963 -66.526 1.00 66.50 176 ARG A C 1
ATOM 1399 O O . ARG A 1 176 ? 43.139 -1.207 -67.428 1.00 66.50 176 ARG A O 1
ATOM 1406 N N . LEU A 1 177 ? 43.503 -2.164 -65.427 1.00 58.34 177 LEU A N 1
ATOM 1407 C CA . LEU A 1 177 ? 44.871 -1.681 -65.305 1.00 58.34 177 LEU A CA 1
ATOM 1408 C C . LEU A 1 177 ? 45.745 -2.433 -66.327 1.00 58.34 177 LEU A C 1
ATOM 1410 O O . LEU A 1 177 ? 45.622 -3.657 -66.423 1.00 58.34 177 LEU A O 1
ATOM 1414 N N . PRO A 1 178 ? 46.599 -1.745 -67.111 1.00 53.88 178 PRO A N 1
ATOM 1415 C CA . PRO A 1 178 ? 47.554 -2.434 -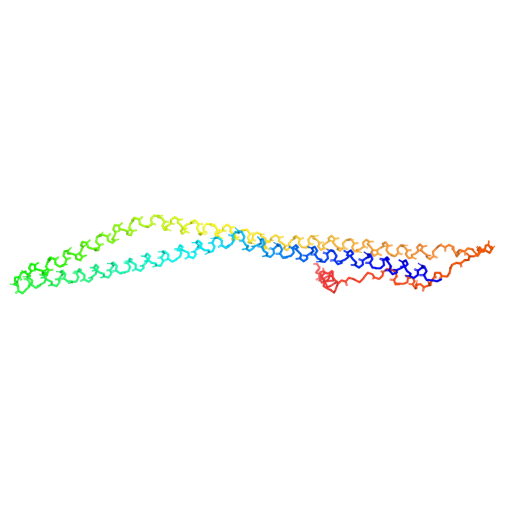67.970 1.00 53.88 178 PRO A CA 1
ATOM 1416 C C . PRO A 1 178 ? 48.423 -3.365 -67.107 1.00 53.88 178 PRO A C 1
ATOM 1418 O O . PRO A 1 178 ? 48.733 -3.004 -65.966 1.00 53.88 178 PRO A O 1
ATOM 1421 N N . PRO A 1 179 ? 48.822 -4.554 -67.604 1.00 55.84 179 PRO A N 1
ATOM 1422 C CA . PRO A 1 179 ? 49.846 -5.339 -66.931 1.00 55.84 179 PRO A CA 1
ATOM 1423 C C . PRO A 1 179 ? 51.054 -4.421 -66.778 1.00 55.84 179 PRO A C 1
ATOM 1425 O O . PRO A 1 179 ? 51.523 -3.890 -67.783 1.00 55.84 179 PRO A O 1
ATOM 1428 N N . ASN A 1 180 ? 51.506 -4.172 -65.545 1.00 50.69 180 ASN A N 1
ATOM 1429 C CA . ASN A 1 180 ? 52.735 -3.416 -65.317 1.00 50.69 180 ASN A CA 1
ATOM 1430 C C . ASN A 1 180 ? 53.811 -3.949 -66.276 1.00 50.69 180 ASN A C 1
ATOM 1432 O O . ASN A 1 180 ? 54.117 -5.144 -66.245 1.00 50.69 180 ASN A O 1
ATOM 1436 N N . GLU A 1 181 ? 54.345 -3.079 -67.137 1.00 41.59 181 GLU A N 1
ATOM 1437 C CA . GLU A 1 181 ? 55.490 -3.410 -67.981 1.00 41.59 181 GLU A CA 1
ATOM 1438 C C . GLU A 1 181 ? 56.637 -3.936 -67.104 1.00 41.59 181 GLU A C 1
ATOM 1440 O O . GLU A 1 181 ? 56.834 -3.453 -65.980 1.00 41.59 181 GLU A O 1
ATOM 1445 N N . PRO A 1 182 ? 57.412 -4.924 -67.584 1.00 44.47 182 PRO A N 1
ATOM 1446 C CA . PRO A 1 182 ? 58.528 -5.452 -66.823 1.00 44.47 182 PRO A CA 1
ATOM 1447 C C . PRO A 1 182 ? 59.643 -4.402 -66.760 1.00 44.47 182 PRO A C 1
ATOM 1449 O O . PRO A 1 182 ? 60.428 -4.253 -67.694 1.00 44.47 182 PRO A O 1
ATOM 1452 N N . GLN A 1 183 ? 59.745 -3.685 -65.639 1.00 41.97 183 GLN A N 1
ATOM 1453 C CA . GLN A 1 183 ? 60.962 -2.952 -65.300 1.00 41.97 183 GLN A CA 1
ATOM 1454 C C . GLN A 1 183 ? 62.078 -3.955 -64.968 1.00 41.97 183 GLN A C 1
ATOM 1456 O O . GLN A 1 183 ? 62.100 -4.580 -63.909 1.00 41.97 183 GLN A O 1
ATOM 1461 N N . ILE A 1 184 ? 62.994 -4.100 -65.919 1.00 41.69 184 ILE A N 1
ATOM 1462 C CA . ILE A 1 184 ? 64.317 -4.729 -65.825 1.00 41.69 184 ILE A CA 1
ATOM 1463 C C . ILE A 1 184 ? 65.272 -3.520 -65.922 1.00 41.69 184 ILE A C 1
ATOM 1465 O O . ILE A 1 184 ? 65.247 -2.853 -66.950 1.00 41.69 184 ILE A O 1
ATOM 1469 N N . ASN A 1 185 ? 66.012 -3.017 -64.926 1.00 38.19 185 ASN A N 1
ATOM 1470 C CA . ASN A 1 185 ? 66.822 -3.529 -63.807 1.00 38.19 185 ASN A CA 1
ATOM 1471 C C . ASN A 1 185 ? 66.880 -2.414 -62.718 1.00 38.19 185 ASN A C 1
ATOM 1473 O O . ASN A 1 185 ? 66.760 -1.249 -63.080 1.00 38.19 185 ASN A O 1
ATOM 1477 N N . GLU A 1 186 ? 67.078 -2.595 -61.409 1.00 42.66 186 GLU A N 1
ATOM 1478 C CA . GLU A 1 186 ? 67.494 -3.712 -60.556 1.00 42.66 186 GLU A CA 1
ATOM 1479 C C . GLU A 1 186 ? 66.547 -3.854 -59.341 1.00 42.66 186 GLU A C 1
ATOM 1481 O O . GLU A 1 186 ? 66.020 -2.875 -58.817 1.00 42.66 186 GLU A O 1
ATOM 1486 N N . GLU A 1 187 ? 66.423 -5.108 -58.892 1.00 48.56 187 GLU A N 1
ATOM 1487 C CA . GLU A 1 187 ? 65.832 -5.623 -57.641 1.00 48.56 187 GLU A CA 1
ATOM 1488 C C . GLU A 1 187 ? 64.296 -5.543 -57.444 1.00 48.56 187 GLU A C 1
ATOM 1490 O O . GLU A 1 187 ? 63.776 -4.584 -56.869 1.00 48.56 187 GLU A O 1
ATOM 1495 N N . PRO A 1 188 ? 63.534 -6.600 -57.826 1.00 41.50 188 PRO A N 1
ATOM 1496 C CA . PRO A 1 188 ? 62.084 -6.593 -57.672 1.00 41.50 188 PRO A CA 1
ATOM 1497 C C . PRO A 1 188 ? 61.511 -7.551 -56.597 1.00 41.50 188 PRO A C 1
ATOM 1499 O O . PRO A 1 188 ? 62.145 -8.523 -56.171 1.00 41.50 188 PRO A O 1
ATOM 1502 N N . PRO A 1 189 ? 60.261 -7.293 -56.156 1.00 44.41 189 PRO A N 1
ATOM 1503 C CA . PRO A 1 189 ? 59.646 -7.825 -54.946 1.00 44.41 189 PRO A CA 1
ATOM 1504 C C . PRO A 1 189 ? 58.627 -8.936 -55.255 1.00 44.41 189 PRO A C 1
ATOM 1506 O O . PRO A 1 189 ? 57.626 -8.709 -55.927 1.00 44.41 189 PRO A O 1
ATOM 1509 N N . ARG A 1 190 ? 58.805 -10.142 -54.699 1.00 34.34 190 ARG A N 1
ATOM 1510 C CA . ARG A 1 190 ? 57.755 -11.182 -54.721 1.00 34.34 190 ARG A CA 1
ATOM 1511 C C . ARG A 1 190 ? 56.803 -11.002 -53.544 1.00 34.34 190 ARG A C 1
ATOM 1513 O O . ARG A 1 190 ? 56.881 -11.694 -52.530 1.00 34.34 190 ARG A O 1
ATOM 1520 N N . SER A 1 191 ? 55.909 -10.031 -53.688 1.00 35.28 191 SER A N 1
ATOM 1521 C CA . SER A 1 191 ? 54.644 -10.013 -52.961 1.00 35.28 191 SER A CA 1
ATOM 1522 C C . SER A 1 191 ? 53.860 -11.239 -53.405 1.00 35.28 191 SER A C 1
ATOM 1524 O O . SER A 1 191 ? 53.539 -11.367 -54.581 1.00 35.28 191 SER A O 1
ATOM 1526 N N . ALA A 1 192 ? 53.620 -12.164 -52.478 1.00 36.41 192 ALA A N 1
ATOM 1527 C CA . ALA A 1 192 ? 52.766 -13.313 -52.711 1.00 36.41 192 ALA A CA 1
ATOM 1528 C C . ALA A 1 192 ? 51.464 -12.864 -53.387 1.00 36.41 192 ALA A C 1
ATOM 1530 O O . ALA A 1 192 ? 50.817 -11.919 -52.920 1.00 36.41 192 ALA A O 1
ATOM 1531 N N . GLU A 1 193 ? 51.097 -13.559 -54.462 1.00 33.91 193 GLU A N 1
ATOM 1532 C CA . GLU A 1 193 ? 49.737 -13.631 -54.977 1.00 33.91 193 GLU A CA 1
ATOM 1533 C C . GLU A 1 193 ? 48.834 -14.130 -53.843 1.00 33.91 193 GLU A C 1
ATOM 1535 O O . GLU A 1 193 ? 48.516 -15.307 -53.705 1.00 33.91 193 GLU A O 1
ATOM 1540 N N . ILE A 1 194 ? 48.429 -13.210 -52.973 1.00 35.66 194 ILE A N 1
ATOM 1541 C CA . ILE A 1 194 ? 47.153 -13.326 -52.294 1.00 35.66 194 ILE A CA 1
ATOM 1542 C C . ILE A 1 194 ? 46.168 -13.215 -53.442 1.00 35.66 194 ILE A C 1
ATOM 1544 O O . ILE A 1 194 ? 45.971 -12.109 -53.950 1.00 35.66 194 ILE A O 1
ATOM 1548 N N . SER A 1 195 ? 45.641 -14.362 -53.880 1.00 37.28 195 SER A N 1
ATOM 1549 C CA . SER A 1 195 ? 44.424 -14.461 -54.680 1.00 37.28 195 SER A CA 1
ATOM 1550 C C . SER A 1 195 ? 43.558 -13.239 -54.384 1.00 37.28 195 SER A C 1
ATOM 1552 O O . SER A 1 195 ? 43.063 -13.068 -53.265 1.00 37.28 195 SER A O 1
ATOM 1554 N N . ASN A 1 196 ? 43.443 -12.330 -55.357 1.00 40.12 196 ASN A N 1
ATOM 1555 C CA . ASN A 1 196 ? 42.703 -11.079 -55.185 1.00 40.12 196 ASN A CA 1
ATOM 1556 C C . ASN A 1 196 ? 41.231 -11.332 -54.791 1.00 40.12 196 ASN A C 1
ATOM 1558 O O . ASN A 1 196 ? 40.551 -10.420 -54.323 1.00 40.12 196 ASN A O 1
ATOM 1562 N N . ALA A 1 197 ? 40.761 -12.583 -54.894 1.00 42.41 197 ALA A N 1
ATOM 1563 C CA . ALA A 1 197 ? 39.460 -13.027 -54.420 1.00 42.41 197 ALA A CA 1
ATOM 1564 C C . ALA A 1 197 ? 39.271 -12.883 -52.894 1.00 42.41 197 ALA A C 1
ATOM 1566 O O . ALA A 1 197 ? 38.160 -12.574 -52.456 1.00 42.41 197 ALA A O 1
ATOM 1567 N N . ASP A 1 198 ? 40.326 -13.031 -52.081 1.00 40.00 198 ASP A N 1
ATOM 1568 C CA . ASP A 1 198 ? 40.185 -13.081 -50.615 1.00 40.00 198 ASP A CA 1
ATOM 1569 C C . ASP A 1 198 ? 40.285 -11.717 -49.916 1.00 40.00 198 ASP A C 1
ATOM 1571 O O . ASP A 1 198 ? 39.780 -11.553 -48.803 1.00 40.00 198 ASP A O 1
ATOM 1575 N N . LYS A 1 199 ? 40.856 -10.693 -50.566 1.00 46.22 199 LYS A N 1
ATOM 1576 C CA . LYS A 1 199 ? 41.058 -9.361 -49.953 1.00 46.22 199 LYS A CA 1
ATOM 1577 C C . LYS A 1 199 ? 39.760 -8.623 -49.613 1.00 46.22 199 LYS A C 1
ATOM 1579 O O . LYS A 1 199 ? 39.776 -7.704 -48.800 1.00 46.22 199 LYS A O 1
ATOM 1584 N N . PHE A 1 200 ? 38.633 -9.026 -50.198 1.00 47.88 200 PHE A N 1
ATOM 1585 C CA . PHE A 1 200 ? 37.342 -8.355 -50.023 1.00 47.88 200 PHE A CA 1
ATOM 1586 C C . PHE A 1 200 ? 36.253 -9.267 -49.442 1.00 47.88 200 PHE A C 1
ATOM 1588 O O . PHE A 1 200 ? 35.060 -9.008 -49.654 1.00 47.88 200 PHE A O 1
ATOM 1595 N N . ASN A 1 201 ? 36.611 -10.364 -48.767 1.00 46.78 201 ASN A N 1
ATOM 1596 C CA . ASN A 1 201 ? 35.629 -11.300 -48.221 1.00 46.78 201 ASN A CA 1
ATOM 1597 C C . ASN A 1 201 ? 35.042 -10.786 -46.890 1.00 46.78 201 ASN A C 1
ATOM 1599 O O . ASN A 1 201 ? 35.427 -11.204 -45.799 1.00 46.78 201 ASN A O 1
ATOM 1603 N N . TRP A 1 202 ? 34.114 -9.829 -46.984 1.00 59.38 202 TRP A N 1
ATOM 1604 C CA . TRP A 1 202 ? 33.345 -9.320 -45.848 1.00 59.38 202 TRP A CA 1
ATOM 1605 C C . TRP A 1 202 ? 32.471 -10.444 -45.267 1.00 59.38 202 TRP A C 1
ATOM 1607 O O . TRP A 1 202 ? 31.377 -10.722 -45.761 1.00 59.38 202 TRP A O 1
ATOM 1617 N N . ARG A 1 203 ? 32.940 -11.115 -44.210 1.00 58.91 203 ARG A N 1
ATOM 1618 C CA . ARG A 1 203 ? 32.128 -12.085 -43.461 1.00 58.91 203 ARG A CA 1
ATOM 1619 C C . ARG A 1 203 ? 31.143 -11.333 -42.565 1.00 58.91 203 ARG A C 1
ATOM 1621 O O . ARG A 1 203 ? 31.473 -10.972 -41.442 1.00 58.91 203 ARG A O 1
ATOM 1628 N N . TRP A 1 204 ? 29.933 -11.088 -43.063 1.00 63.56 204 TRP A N 1
ATOM 1629 C CA . TRP A 1 204 ? 28.819 -10.651 -42.214 1.00 63.56 204 TRP A CA 1
ATOM 1630 C C . TRP A 1 204 ? 28.435 -11.749 -41.214 1.00 63.56 204 TRP A C 1
ATOM 1632 O O . TRP A 1 204 ? 28.548 -12.937 -41.537 1.00 63.56 204 TRP A O 1
ATOM 1642 N N . SER A 1 205 ? 27.963 -11.359 -40.025 1.00 65.06 205 SER A N 1
ATOM 1643 C CA . SER A 1 205 ? 27.394 -12.305 -39.058 1.00 65.06 205 SER A CA 1
ATOM 1644 C C . SER A 1 205 ? 26.150 -12.989 -39.642 1.00 65.06 205 SER A C 1
ATOM 1646 O O . SER A 1 205 ? 25.442 -12.385 -40.451 1.00 65.06 205 SER A O 1
ATOM 1648 N N . SER A 1 206 ? 25.883 -14.242 -39.245 1.00 65.38 206 SER A N 1
ATOM 1649 C CA . SER A 1 206 ? 24.687 -14.984 -39.698 1.00 65.38 206 SER A CA 1
ATOM 1650 C C . SER A 1 206 ? 23.414 -14.192 -39.408 1.00 65.38 206 SER A C 1
ATOM 1652 O O . SER A 1 206 ? 22.631 -13.926 -40.311 1.00 65.38 206 SER A O 1
ATOM 1654 N N . ASN A 1 207 ? 23.314 -13.656 -38.189 1.00 63.97 207 ASN A N 1
ATOM 1655 C CA . ASN A 1 207 ? 22.170 -12.872 -37.730 1.00 63.97 207 ASN A CA 1
ATOM 1656 C C . ASN A 1 207 ? 21.932 -11.621 -38.590 1.00 63.97 207 ASN A C 1
ATOM 1658 O O . ASN A 1 207 ? 20.794 -11.266 -38.874 1.00 63.97 207 ASN A O 1
ATOM 1662 N N . PHE A 1 208 ? 23.002 -10.943 -39.028 1.00 70.12 208 PHE A N 1
ATOM 1663 C CA . PHE A 1 208 ? 22.854 -9.782 -39.905 1.00 70.12 208 PHE A CA 1
ATOM 1664 C C . PHE A 1 208 ? 22.398 -10.189 -41.304 1.00 70.12 208 PHE A C 1
ATOM 1666 O O . PHE A 1 208 ? 21.592 -9.475 -41.889 1.00 70.12 208 PHE A O 1
ATOM 1673 N N . LYS A 1 209 ? 22.895 -11.320 -41.829 1.00 70.12 209 LYS A N 1
ATOM 1674 C CA . LYS A 1 209 ? 22.475 -11.864 -43.128 1.00 70.12 209 LYS A CA 1
ATOM 1675 C C . LYS A 1 209 ? 21.000 -12.239 -43.125 1.00 70.12 209 LYS A C 1
ATOM 1677 O O . LYS A 1 209 ? 20.301 -11.846 -44.046 1.00 70.12 209 LYS A O 1
ATOM 1682 N N . GLU A 1 210 ? 20.533 -12.925 -42.089 1.00 71.75 210 GLU A N 1
ATOM 1683 C CA . GLU A 1 210 ? 19.129 -13.323 -41.942 1.00 71.75 210 GLU A CA 1
ATOM 1684 C C . GLU A 1 210 ? 18.205 -12.096 -41.890 1.00 71.75 210 GLU A C 1
ATOM 1686 O O . GLU A 1 210 ? 17.283 -11.997 -42.702 1.00 71.75 210 GLU A O 1
ATOM 1691 N N . ALA A 1 211 ? 18.533 -11.096 -41.060 1.00 69.56 211 ALA A N 1
ATOM 1692 C CA . ALA A 1 211 ? 17.742 -9.871 -40.893 1.00 69.56 211 ALA A CA 1
ATOM 1693 C C . ALA A 1 211 ? 17.580 -9.030 -42.177 1.00 69.56 211 ALA A C 1
ATOM 1695 O O . ALA A 1 211 ? 16.614 -8.277 -42.324 1.00 69.56 211 ALA A O 1
ATOM 1696 N N . ILE A 1 212 ? 18.519 -9.118 -43.125 1.00 68.06 212 ILE A N 1
ATOM 1697 C CA . ILE A 1 212 ? 18.402 -8.422 -44.417 1.00 68.06 212 ILE A CA 1
ATOM 1698 C C . ILE A 1 212 ? 17.625 -9.217 -45.473 1.00 68.06 212 ILE A C 1
ATOM 1700 O O . ILE A 1 212 ? 16.986 -8.581 -46.311 1.00 68.06 212 ILE A O 1
ATOM 1704 N N . THR A 1 213 ? 17.629 -10.553 -45.429 1.00 65.88 213 THR A N 1
ATOM 1705 C CA . THR A 1 213 ? 16.858 -11.409 -46.355 1.00 65.88 213 THR A CA 1
ATOM 1706 C C . THR A 1 213 ? 15.371 -11.503 -46.014 1.00 65.88 213 THR A C 1
ATOM 1708 O O . THR A 1 213 ? 14.556 -11.453 -46.933 1.00 65.88 213 THR A O 1
ATOM 1711 N N . ASP A 1 214 ? 15.015 -11.580 -44.729 1.00 58.16 214 ASP A N 1
ATOM 1712 C CA . ASP A 1 214 ? 13.668 -11.966 -44.264 1.00 58.16 214 ASP A CA 1
ATOM 1713 C C . ASP A 1 214 ? 12.547 -10.980 -44.668 1.00 58.16 214 ASP A C 1
ATOM 1715 O O . ASP A 1 214 ? 11.424 -11.368 -44.955 1.00 58.16 214 ASP A O 1
ATOM 1719 N N . GLN A 1 215 ? 12.855 -9.687 -44.827 1.00 54.38 215 GLN A N 1
ATOM 1720 C CA . GLN A 1 215 ? 11.869 -8.671 -45.245 1.00 54.38 215 GLN A CA 1
ATOM 1721 C C . GLN A 1 215 ? 11.805 -8.410 -46.763 1.00 54.38 215 GLN A C 1
ATOM 1723 O O . GLN A 1 215 ? 11.135 -7.474 -47.194 1.00 54.38 215 GLN A O 1
ATOM 1728 N N . SER A 1 216 ? 12.498 -9.191 -47.598 1.00 49.69 216 SER A N 1
ATOM 1729 C CA . SER A 1 216 ? 12.358 -9.065 -49.065 1.00 49.69 216 SER A CA 1
ATOM 1730 C C . SER A 1 216 ? 11.109 -9.786 -49.606 1.00 49.69 216 SER A C 1
ATOM 1732 O O . SER A 1 216 ? 10.892 -9.809 -50.815 1.00 49.69 216 SER A O 1
ATOM 1734 N N . GLN A 1 217 ? 10.294 -10.370 -48.718 1.00 42.34 217 GLN A N 1
ATOM 1735 C CA . GLN A 1 217 ? 9.043 -11.069 -49.011 1.00 42.34 217 GLN A CA 1
ATOM 1736 C C . GLN A 1 217 ? 7.874 -10.447 -48.232 1.00 42.34 217 GLN A C 1
ATOM 1738 O O . GLN A 1 217 ? 7.277 -11.079 -47.372 1.00 42.34 217 GLN A O 1
ATOM 1743 N N . HIS A 1 218 ? 7.517 -9.203 -48.527 1.00 33.22 218 HIS A N 1
ATOM 1744 C CA . HIS A 1 218 ? 6.133 -8.767 -48.348 1.00 33.22 218 HIS A CA 1
ATOM 1745 C C . HIS A 1 218 ? 5.771 -7.863 -49.536 1.00 33.22 218 HIS A C 1
ATOM 1747 O O . HIS A 1 218 ? 6.513 -6.908 -49.780 1.00 33.22 218 HIS A O 1
ATOM 1753 N N . PRO A 1 219 ? 4.738 -8.220 -50.326 1.00 37.44 219 PRO A N 1
ATOM 1754 C CA . PRO A 1 219 ? 4.280 -7.422 -51.463 1.00 37.44 219 PRO A CA 1
ATOM 1755 C C . PRO A 1 219 ? 3.702 -6.069 -51.035 1.00 37.44 219 PRO A C 1
ATOM 1757 O O . PRO A 1 219 ? 3.193 -5.972 -49.893 1.00 37.44 219 PRO A O 1
#